Protein AF-A0A8C1PXX7-F1 (afdb_monomer_lite)

Radius of gyration: 45.29 Å; chains: 1; bounding box: 70×62×146 Å

InterPro domains:
  IPR008012 Proteasome maturation factor Ump1 [PTHR12828] (84-217)

Secondary structure (DSSP, 8-state):
--SSHHHHHHHHHHHHHHHHHHHHHHHHHHHHHHHHHHHHHHHHHHHHHHHHHHHHHHHHHHHHHHHHHHHHHHHHHHHHHGGGGS-------S-----TTSS--HHHH-S--HHHHHS-SSTTHHHHHTHHHHHHHHHHHHHHHHH-THHHHHHHHHHHHHHH----TTSPPP-HHHHHHHT-TTS--HHHHH--TTS-TT---HHHHHHHHHT--

Organism: Cyprinus carpio (NCBI:txid7962)

Sequence (217 aa):
MGHENDQKSNRGAEKQRKWSKIILLARTVRKTLKRHREQTLWVRIAACLDYAAVDYFFIYFSVFITSQAFCLNILWNTRGLRSQLKDSVPVTGLCPQAGPYGVQDSLRRGFSSVKNELLPSHPLELSEKNFQLNQDKMNFNTLRNIQGLHAPLKLQMEYRAARQIQRLPFLPSSNLALDTLRGTDDTIGFEDILNDPVLSEVMGDPHIMTEYKLGVL

Structure (mmCIF, N/CA/C/O backbone):
data_AF-A0A8C1PXX7-F1
#
_entry.id   AF-A0A8C1PXX7-F1
#
loop_
_atom_site.group_PDB
_atom_site.id
_atom_site.type_symbol
_atom_site.label_atom_id
_atom_site.label_alt_id
_atom_site.label_comp_id
_atom_site.label_asym_id
_atom_site.label_entity_id
_atom_site.label_seq_id
_atom_site.pdbx_PDB_ins_code
_atom_site.Cartn_x
_atom_site.Cartn_y
_atom_site.Cartn_z
_atom_site.occupancy
_atom_site.B_iso_or_equiv
_atom_site.auth_seq_id
_atom_site.auth_comp_id
_atom_site.auth_asym_id
_atom_site.auth_atom_id
_atom_site.pdbx_PDB_model_num
ATOM 1 N N . MET A 1 1 ? -43.171 40.211 112.518 1.00 52.38 1 MET A N 1
ATOM 2 C CA . MET A 1 1 ? -41.969 39.547 111.953 1.00 52.38 1 MET A CA 1
ATOM 3 C C . MET A 1 1 ? -42.316 38.592 110.791 1.00 52.38 1 MET A C 1
ATOM 5 O O . MET A 1 1 ? -41.714 37.536 110.681 1.00 52.38 1 MET A O 1
ATOM 9 N N . GLY A 1 2 ? -43.261 38.940 109.899 1.00 55.41 2 GLY A N 1
ATOM 10 C CA . GLY A 1 2 ? -43.763 38.017 108.857 1.00 55.41 2 GLY A CA 1
ATOM 11 C C . GLY A 1 2 ? -43.531 38.428 107.396 1.00 55.41 2 GLY A C 1
ATOM 12 O O . GLY A 1 2 ? -43.842 37.649 106.510 1.00 55.41 2 GLY A O 1
ATOM 13 N N . HIS A 1 3 ? -42.983 39.614 107.111 1.00 52.94 3 HIS A N 1
ATOM 14 C CA . HIS A 1 3 ? -42.960 40.164 105.743 1.00 52.94 3 HIS A CA 1
ATOM 15 C C . HIS A 1 3 ? -41.727 39.797 104.886 1.00 52.94 3 HIS A C 1
ATOM 17 O O . HIS A 1 3 ? -41.686 40.145 103.708 1.00 52.94 3 HIS A O 1
ATOM 23 N N . GLU A 1 4 ? -40.728 39.093 105.429 1.00 55.69 4 GLU A N 1
ATOM 24 C CA . GLU A 1 4 ? -39.447 38.866 104.728 1.00 55.69 4 GLU A CA 1
ATOM 25 C C . GLU A 1 4 ? -39.349 37.504 104.008 1.00 55.69 4 GLU A C 1
ATOM 27 O O . GLU A 1 4 ? -38.598 37.352 103.039 1.00 55.69 4 GLU A O 1
ATOM 32 N N . ASN A 1 5 ? -40.163 36.519 104.401 1.00 54.16 5 ASN A N 1
ATOM 33 C CA . ASN A 1 5 ? -40.110 35.169 103.825 1.00 54.16 5 ASN A CA 1
ATOM 34 C C . ASN A 1 5 ? -40.786 35.069 102.442 1.00 54.16 5 ASN A C 1
ATOM 36 O O . ASN A 1 5 ? -40.320 34.319 101.579 1.00 54.16 5 ASN A O 1
ATOM 40 N N . ASP A 1 6 ? -41.791 35.902 102.163 1.00 55.47 6 ASP A N 1
ATOM 41 C CA . ASP A 1 6 ? -42.511 35.880 100.881 1.00 55.47 6 ASP A CA 1
ATOM 42 C C . ASP A 1 6 ? -41.702 36.499 99.725 1.00 55.47 6 ASP A C 1
ATOM 44 O O . ASP A 1 6 ? -41.768 36.039 98.580 1.00 55.47 6 ASP A O 1
ATOM 48 N N . GLN A 1 7 ? -40.836 37.481 100.009 1.00 56.97 7 GLN A N 1
ATOM 49 C CA . GLN A 1 7 ? -39.969 38.099 98.993 1.00 56.97 7 GLN A CA 1
ATOM 50 C C . GLN A 1 7 ? -38.849 37.169 98.493 1.00 56.97 7 GLN A C 1
ATOM 52 O O . GLN A 1 7 ? -38.317 37.365 97.393 1.00 56.97 7 GLN A O 1
ATOM 57 N N . LYS A 1 8 ? -38.444 36.162 99.278 1.00 57.94 8 LYS A N 1
ATOM 58 C CA . LYS A 1 8 ? -37.439 35.167 98.859 1.00 57.94 8 LYS A CA 1
ATOM 59 C C . LYS A 1 8 ? -38.057 34.084 97.966 1.00 57.94 8 LYS A C 1
ATOM 61 O O . LYS A 1 8 ? -37.447 33.726 96.957 1.00 57.94 8 LYS A O 1
ATOM 66 N N . SER A 1 9 ? -39.282 33.648 98.270 1.00 58.50 9 SER A N 1
ATOM 67 C CA . SER A 1 9 ? -40.037 32.673 97.466 1.00 58.50 9 SER A CA 1
ATOM 68 C C . SER A 1 9 ? -40.361 33.208 96.062 1.00 58.50 9 SER A C 1
ATOM 70 O O . SER A 1 9 ? -40.073 32.562 95.048 1.00 58.50 9 SER A O 1
ATOM 72 N N . ASN A 1 10 ? -40.833 34.458 95.970 1.00 59.25 10 ASN A N 1
ATOM 73 C CA . ASN A 1 10 ? -41.233 35.050 94.689 1.00 59.25 10 ASN A CA 1
ATOM 74 C C . ASN A 1 10 ? -40.034 35.313 93.745 1.00 59.25 10 ASN A C 1
ATOM 76 O O . ASN A 1 10 ? -40.126 35.096 92.535 1.00 59.25 10 ASN A O 1
ATOM 80 N N . ARG A 1 11 ? -38.856 35.666 94.294 1.00 60.06 11 ARG A N 1
ATOM 81 C CA . ARG A 1 11 ? -37.600 35.801 93.523 1.00 60.06 11 ARG A CA 1
ATOM 82 C C . ARG A 1 11 ? -37.096 34.467 92.960 1.00 60.06 11 ARG A C 1
ATOM 84 O O . ARG A 1 11 ? -36.524 34.445 91.869 1.00 60.06 11 ARG A O 1
ATOM 91 N N . GLY A 1 12 ? -37.313 33.358 93.669 1.00 65.00 12 GLY A N 1
ATOM 92 C CA . GLY A 1 12 ? -37.010 32.008 93.180 1.00 65.00 12 GLY A CA 1
ATOM 93 C C . GLY A 1 12 ? -37.902 31.604 92.003 1.00 65.00 12 GLY A C 1
ATOM 94 O O . GLY A 1 12 ? -37.402 31.148 90.972 1.00 65.00 12 GLY A O 1
ATOM 95 N N . ALA A 1 13 ? -39.208 31.864 92.110 1.00 66.44 13 ALA A N 1
ATOM 96 C CA . ALA A 1 13 ? -40.180 31.598 91.049 1.00 66.44 13 ALA A CA 1
ATOM 97 C C . ALA A 1 13 ? -39.960 32.475 89.799 1.00 66.44 13 ALA A C 1
ATOM 99 O O . ALA A 1 13 ? -40.153 32.026 88.667 1.00 66.44 13 ALA A O 1
ATOM 100 N N . GLU A 1 14 ? -39.527 33.727 89.965 1.00 71.31 14 GLU A N 1
ATOM 101 C CA . GLU A 1 14 ? -39.197 34.608 88.840 1.00 71.31 14 GLU A CA 1
ATOM 102 C C . GLU A 1 14 ? -37.901 34.184 88.128 1.00 71.31 14 GLU A C 1
ATOM 104 O O . GLU A 1 14 ? -37.852 34.163 86.894 1.00 71.31 14 GLU A O 1
ATOM 109 N N . LYS A 1 15 ? -36.876 33.754 88.881 1.00 71.06 15 LYS A N 1
ATOM 110 C CA . LYS A 1 15 ? -35.663 33.148 88.309 1.00 71.06 15 LYS A CA 1
ATOM 111 C C . LYS A 1 15 ? -36.004 31.882 87.520 1.00 71.06 15 LYS A C 1
ATOM 113 O O . LYS A 1 15 ? -35.586 31.775 86.371 1.00 71.06 15 LYS A O 1
ATOM 118 N N . GLN A 1 16 ? -36.819 30.978 88.068 1.00 71.69 16 GLN A N 1
ATOM 119 C CA . GLN A 1 16 ? -37.277 29.766 87.368 1.00 71.69 16 GLN A CA 1
ATOM 120 C C . GLN A 1 16 ? -38.029 30.083 86.062 1.00 71.69 16 GLN A C 1
ATOM 122 O O . GLN A 1 16 ? -37.793 29.449 85.029 1.00 71.69 16 GLN A O 1
ATOM 127 N N . ARG A 1 17 ? -38.872 31.126 86.055 1.00 73.62 17 ARG A N 1
ATOM 128 C CA . ARG A 1 17 ? -39.563 31.596 84.841 1.00 73.62 17 ARG A CA 1
ATOM 129 C C . ARG A 1 17 ? -38.602 32.193 83.807 1.00 73.62 17 ARG A C 1
ATOM 131 O O . ARG A 1 17 ? -38.754 31.915 82.618 1.00 73.62 17 ARG A O 1
ATOM 138 N N . LYS A 1 18 ? -37.594 32.965 84.233 1.00 77.19 18 LYS A N 1
ATOM 139 C CA . LYS A 1 18 ? -36.544 33.502 83.345 1.00 77.19 18 LYS A CA 1
ATOM 140 C C . LYS A 1 18 ? -35.697 32.379 82.731 1.00 77.19 18 LYS A C 1
ATOM 142 O O . LYS A 1 18 ? -35.528 32.357 81.514 1.00 77.19 18 LYS A O 1
ATOM 147 N N . TRP A 1 19 ? -35.270 31.397 83.526 1.00 75.75 19 TRP A N 1
ATOM 148 C CA . TRP A 1 19 ? -34.531 30.224 83.040 1.00 75.75 19 TRP A CA 1
ATOM 149 C C . TRP A 1 19 ? -35.350 29.369 82.066 1.00 75.75 19 TRP A C 1
ATOM 151 O O . TRP A 1 19 ? -34.844 28.979 81.014 1.00 75.75 19 TRP A O 1
ATOM 161 N N . SER A 1 20 ? -36.641 29.162 82.340 1.00 74.12 20 SER A N 1
ATOM 162 C CA . SER A 1 20 ? -37.538 28.429 81.435 1.00 74.12 20 SER A CA 1
ATOM 163 C C . SER A 1 20 ? -37.697 29.126 80.077 1.00 74.12 20 SER A C 1
ATOM 165 O O . SER A 1 20 ? -37.655 28.466 79.038 1.00 74.12 20 SER A O 1
ATOM 167 N N . LYS A 1 21 ? -37.804 30.465 80.059 1.00 83.12 21 LYS A N 1
ATOM 168 C CA . LYS A 1 21 ? -37.854 31.254 78.814 1.00 83.12 21 LYS A CA 1
ATOM 169 C C . LYS A 1 21 ? -36.548 31.164 78.017 1.00 83.12 21 LYS A C 1
ATOM 171 O O . LYS A 1 21 ? -36.604 31.010 76.800 1.00 83.12 21 LYS A O 1
ATOM 176 N N . ILE A 1 22 ? -35.392 31.192 78.684 1.00 78.06 22 ILE A N 1
ATOM 177 C CA . ILE A 1 22 ? -34.075 31.049 78.037 1.00 78.06 22 ILE A CA 1
ATOM 178 C C . ILE A 1 22 ? -33.929 29.665 77.390 1.00 78.06 22 ILE A C 1
ATOM 180 O O . ILE A 1 22 ? -33.491 29.563 76.246 1.00 78.06 22 ILE A O 1
ATOM 184 N N . ILE A 1 23 ? -34.354 28.599 78.075 1.00 77.56 23 ILE A N 1
ATOM 185 C CA . ILE A 1 23 ? -34.313 27.232 77.532 1.00 77.56 23 ILE A CA 1
ATOM 186 C C . ILE A 1 23 ? -35.233 27.099 76.314 1.00 77.56 23 ILE A C 1
ATOM 188 O O . ILE A 1 23 ? -34.853 26.477 75.317 1.00 77.56 23 ILE A O 1
ATOM 192 N N . LEU A 1 24 ? -36.432 27.690 76.366 1.00 81.38 24 LEU A N 1
ATOM 193 C CA . LEU A 1 24 ? -37.355 27.673 75.233 1.00 81.38 24 LEU A CA 1
ATOM 194 C C . LEU A 1 24 ? -36.772 28.431 74.033 1.00 81.38 24 LEU A C 1
ATOM 196 O O . LEU A 1 24 ? -36.793 27.911 72.920 1.00 81.38 24 LEU A O 1
ATOM 200 N N . LEU A 1 25 ? -36.183 29.609 74.267 1.00 80.19 25 LEU A N 1
ATOM 201 C CA . LEU A 1 25 ? -35.525 30.405 73.233 1.00 80.19 25 LEU A CA 1
ATOM 202 C C . LEU A 1 25 ? -34.348 29.640 72.612 1.00 80.19 25 LEU A C 1
ATOM 204 O O . LEU A 1 25 ? -34.265 29.543 71.394 1.00 80.19 25 LEU A O 1
ATOM 208 N N . ALA A 1 26 ? -33.497 29.007 73.424 1.00 71.19 26 ALA A N 1
ATOM 209 C CA . ALA A 1 26 ? -32.376 28.201 72.944 1.00 71.19 26 ALA A CA 1
ATOM 210 C C . ALA A 1 26 ? -32.835 26.989 72.113 1.00 71.19 26 ALA A C 1
ATOM 212 O O . ALA A 1 26 ? -32.211 26.652 71.105 1.00 71.19 26 ALA A O 1
ATOM 213 N N . ARG A 1 27 ? -33.950 26.345 72.488 1.00 74.75 27 ARG A N 1
ATOM 214 C CA . ARG A 1 27 ? -34.560 25.261 71.696 1.00 74.75 27 ARG A CA 1
ATOM 215 C C . ARG A 1 27 ? -35.120 25.775 70.371 1.00 74.75 27 ARG A C 1
ATOM 217 O O . ARG A 1 27 ? -34.934 25.114 69.350 1.00 74.75 27 ARG A O 1
ATOM 224 N N . THR A 1 28 ? -35.765 26.938 70.369 1.00 73.12 28 THR A N 1
ATOM 225 C CA . THR A 1 28 ? -36.302 27.561 69.152 1.00 73.12 28 THR A CA 1
ATOM 226 C C . THR A 1 28 ? -35.180 28.000 68.216 1.00 73.12 28 THR A C 1
ATOM 228 O O . THR A 1 28 ? -35.215 27.630 67.047 1.00 73.12 28 THR A O 1
ATOM 231 N N . VAL A 1 29 ? -34.140 28.663 68.735 1.00 70.62 29 VAL A N 1
ATOM 232 C CA . VAL A 1 29 ? -32.943 29.067 67.978 1.00 70.62 29 VAL A CA 1
ATOM 233 C C . VAL A 1 29 ? -32.217 27.850 67.407 1.00 70.62 29 VAL A C 1
ATOM 235 O O . VAL A 1 29 ? -31.840 27.849 66.243 1.00 70.62 29 VAL A O 1
ATOM 238 N N . ARG A 1 30 ? -32.081 26.755 68.167 1.00 62.94 30 ARG A N 1
ATOM 239 C CA . ARG A 1 30 ? -31.477 25.513 67.654 1.00 62.94 30 ARG A CA 1
ATOM 240 C C . ARG A 1 30 ? -32.315 24.881 66.537 1.00 62.94 30 ARG A C 1
ATOM 242 O O . ARG A 1 30 ? -31.757 24.386 65.560 1.00 62.94 30 ARG A O 1
ATOM 249 N N . LYS A 1 31 ? -33.649 24.914 66.650 1.00 65.88 31 LYS A N 1
ATOM 250 C CA . LYS A 1 31 ? -34.570 24.429 65.605 1.00 65.88 31 LYS A CA 1
ATOM 251 C C . LYS A 1 31 ? -34.560 25.313 64.355 1.00 65.88 31 LYS A C 1
ATOM 253 O O . LYS A 1 31 ? -34.713 24.782 63.257 1.00 65.88 31 LYS A O 1
ATOM 258 N N . THR A 1 32 ? -34.411 26.631 64.488 1.00 59.22 32 THR A N 1
ATOM 259 C CA . THR A 1 32 ? -34.297 27.536 63.334 1.00 59.22 32 THR A CA 1
ATOM 260 C C . THR A 1 32 ? -32.922 27.431 62.678 1.00 59.22 32 THR A C 1
ATOM 262 O O . THR A 1 32 ? -32.869 27.333 61.458 1.00 59.22 32 THR A O 1
ATOM 265 N N . LEU A 1 33 ? -31.832 27.306 63.449 1.00 59.16 33 LEU A N 1
ATOM 266 C CA . LEU A 1 33 ? -30.491 27.055 62.900 1.00 59.16 33 LEU A CA 1
ATOM 267 C C . LEU A 1 33 ? -30.419 25.724 62.141 1.00 59.16 33 LEU A C 1
ATOM 269 O O . LEU A 1 33 ? -29.815 25.667 61.074 1.00 59.16 33 LEU A O 1
ATOM 273 N N . LYS A 1 34 ? -31.050 24.659 62.663 1.00 61.12 34 LYS A N 1
ATOM 274 C CA . LYS A 1 34 ? -31.112 23.356 61.980 1.00 61.12 34 LYS A CA 1
ATOM 275 C C . LYS A 1 34 ? -31.897 23.447 60.666 1.00 61.12 34 LYS A C 1
ATOM 277 O O . LYS A 1 34 ? -31.394 22.981 59.651 1.00 61.12 34 LYS A O 1
ATOM 282 N N . ARG A 1 35 ? -33.048 24.138 60.656 1.00 57.53 35 ARG A N 1
ATOM 283 C CA . ARG A 1 35 ? -33.816 24.417 59.424 1.00 57.53 35 ARG A CA 1
ATOM 284 C C . ARG A 1 35 ? -33.030 25.249 58.405 1.00 57.53 35 ARG A C 1
ATOM 286 O O . ARG A 1 35 ? -33.087 24.951 57.220 1.00 57.53 35 ARG A O 1
ATOM 293 N N . HIS A 1 36 ? -32.253 26.234 58.855 1.00 57.47 36 HIS A N 1
ATOM 294 C CA . HIS A 1 36 ? -31.422 27.064 57.977 1.00 57.47 36 HIS A CA 1
ATOM 295 C C . HIS A 1 36 ? -30.208 26.297 57.410 1.00 57.47 36 HIS A C 1
ATOM 297 O O . HIS A 1 36 ? -29.815 26.508 56.261 1.00 57.47 36 HIS A O 1
ATOM 303 N N . ARG A 1 37 ? -29.625 25.367 58.187 1.00 55.75 37 ARG A N 1
ATOM 304 C CA . ARG A 1 37 ? -28.571 24.444 57.718 1.00 55.75 37 ARG A CA 1
ATOM 305 C C . ARG A 1 37 ? -29.102 23.431 56.707 1.00 55.75 37 ARG A C 1
ATOM 307 O O . ARG A 1 37 ? -28.424 23.146 55.729 1.00 55.75 37 ARG A O 1
ATOM 314 N N . GLU A 1 38 ? -30.302 22.902 56.932 1.00 60.62 38 GLU A N 1
ATOM 315 C CA . GLU A 1 38 ? -30.954 21.984 55.997 1.00 60.62 38 GLU A CA 1
ATOM 316 C C . GLU A 1 38 ? -31.291 22.706 54.685 1.00 60.62 38 GLU A C 1
ATOM 318 O O . GLU A 1 38 ? -30.893 22.228 53.631 1.00 60.62 38 GLU A O 1
ATOM 323 N N . GLN A 1 39 ? -31.892 23.902 54.717 1.00 57.56 39 GLN A N 1
ATOM 324 C CA . GLN A 1 39 ? -32.184 24.674 53.496 1.00 57.56 39 GLN A CA 1
ATOM 325 C C . GLN A 1 39 ? -30.929 25.010 52.671 1.00 57.56 39 GLN A C 1
ATOM 327 O O . GLN A 1 39 ? -30.946 24.877 51.451 1.00 57.56 39 GLN A O 1
ATOM 332 N N . THR A 1 40 ? -29.814 25.377 53.310 1.00 58.16 40 THR A N 1
ATOM 333 C CA . THR A 1 40 ? -28.548 25.645 52.598 1.00 58.16 40 THR A CA 1
ATOM 334 C C . THR A 1 40 ? -27.877 24.380 52.055 1.00 58.16 40 THR A C 1
ATOM 336 O O . THR A 1 40 ? -27.254 24.435 50.997 1.00 58.16 40 THR A O 1
ATOM 339 N N . LEU A 1 41 ? -28.021 23.231 52.724 1.00 58.47 41 LEU A N 1
ATOM 340 C CA . LEU A 1 41 ? -27.567 21.936 52.204 1.00 58.47 41 LEU A CA 1
ATOM 341 C C . LEU A 1 41 ? -28.399 21.483 51.000 1.00 58.47 41 LEU A C 1
ATOM 343 O O . LEU A 1 41 ? -27.816 21.073 50.003 1.00 58.47 41 LEU A O 1
ATOM 347 N N . TRP A 1 42 ? -29.727 21.616 51.047 1.00 56.44 42 TRP A N 1
ATOM 348 C CA . TRP A 1 42 ? -30.608 21.256 49.930 1.00 56.44 42 TRP A CA 1
ATOM 349 C C . TRP A 1 42 ? -30.354 22.111 48.684 1.00 56.44 42 TRP A C 1
ATOM 351 O O . TRP A 1 42 ? -30.297 21.562 47.590 1.00 56.44 42 TRP A O 1
ATOM 361 N N . VAL A 1 43 ? -30.104 23.418 48.834 1.00 57.59 43 VAL A N 1
ATOM 362 C CA . VAL A 1 43 ? -29.724 24.293 47.705 1.00 57.59 43 VAL A CA 1
ATOM 363 C C . VAL A 1 43 ? -28.370 23.887 47.108 1.00 57.59 43 VAL A C 1
ATOM 365 O O . VAL A 1 43 ? -28.217 23.866 45.890 1.00 57.59 43 VAL A O 1
ATOM 368 N N . ARG A 1 44 ? -27.393 23.502 47.942 1.00 57.88 44 ARG A N 1
ATOM 369 C CA . ARG A 1 44 ? -26.082 23.024 47.466 1.00 57.88 44 ARG A CA 1
ATOM 370 C C . ARG A 1 44 ? -26.153 21.648 46.802 1.00 57.88 44 ARG A C 1
ATOM 372 O O . ARG A 1 44 ? -25.425 21.420 45.847 1.00 57.88 44 ARG A O 1
ATOM 379 N N . ILE A 1 45 ? -27.012 20.751 47.286 1.00 59.53 45 ILE A N 1
ATOM 380 C CA . ILE A 1 45 ? -27.235 19.427 46.687 1.00 59.53 45 ILE A CA 1
ATOM 381 C C . ILE A 1 45 ? -27.997 19.560 45.362 1.00 59.53 45 ILE A C 1
ATOM 383 O O . ILE A 1 45 ? -27.590 18.945 44.383 1.00 59.53 45 ILE A O 1
ATOM 387 N N . ALA A 1 46 ? -29.029 20.407 45.293 1.00 56.69 46 ALA A N 1
ATOM 388 C CA . ALA A 1 46 ? -29.762 20.677 44.054 1.00 56.69 46 ALA A CA 1
ATOM 389 C C . ALA A 1 46 ? -28.850 21.275 42.966 1.00 56.69 46 ALA A C 1
ATOM 391 O O . ALA A 1 46 ? -28.812 20.760 41.855 1.00 56.69 46 ALA A O 1
ATOM 392 N N . ALA A 1 47 ? -28.013 22.262 43.314 1.00 52.53 47 ALA A N 1
ATOM 393 C CA . ALA A 1 47 ? -27.028 22.829 42.386 1.00 52.53 47 ALA A CA 1
ATOM 394 C C . ALA A 1 47 ? -25.958 21.813 41.928 1.00 52.53 47 ALA A C 1
ATOM 396 O O . ALA A 1 47 ? -25.387 21.957 40.851 1.00 52.53 47 ALA A O 1
ATOM 397 N N . CYS A 1 48 ? -25.678 20.785 42.737 1.00 50.84 48 CYS A N 1
ATOM 398 C CA . CYS A 1 48 ? -24.732 19.722 42.400 1.00 50.84 48 CYS A CA 1
ATOM 399 C C . CYS A 1 48 ? -25.366 18.651 41.490 1.00 50.84 48 CYS A C 1
ATOM 401 O O . CYS A 1 48 ? -24.679 18.110 40.625 1.00 50.84 48 CYS A O 1
ATOM 403 N N . LEU A 1 49 ? -26.674 18.387 41.634 1.00 50.34 49 LEU A N 1
ATOM 404 C CA . LEU A 1 49 ? -27.417 17.498 40.734 1.00 50.34 49 LEU A CA 1
ATOM 405 C C . LEU A 1 49 ? -27.582 18.091 39.327 1.00 50.34 49 LEU A C 1
ATOM 407 O O . LEU A 1 49 ? -27.447 17.349 38.355 1.00 50.34 49 LEU A O 1
ATOM 411 N N . ASP A 1 50 ? -27.814 19.401 39.208 1.00 53.19 50 ASP A N 1
ATOM 412 C CA . ASP A 1 50 ? -27.935 20.049 37.895 1.00 53.19 50 ASP A CA 1
ATOM 413 C C . ASP A 1 50 ? -26.601 20.045 37.126 1.00 53.19 50 ASP A C 1
ATOM 415 O O . ASP A 1 50 ? -26.595 19.806 35.922 1.00 53.19 50 ASP A O 1
ATOM 419 N N . TYR A 1 51 ? -25.455 20.210 37.799 1.00 53.34 51 TYR A N 1
ATOM 420 C CA . TYR A 1 51 ? -24.140 20.159 37.135 1.00 53.34 51 TYR A CA 1
ATOM 421 C C . TYR A 1 51 ? -23.813 18.760 36.585 1.00 53.34 51 TYR A C 1
ATOM 423 O O . TYR A 1 51 ? -23.408 18.616 35.433 1.00 53.34 51 TYR A O 1
ATOM 431 N N . ALA A 1 52 ? -24.070 17.710 37.373 1.00 52.03 52 ALA A N 1
ATOM 432 C CA . ALA A 1 52 ? -23.758 16.337 36.976 1.00 52.03 52 ALA A CA 1
ATOM 433 C C . ALA A 1 52 ? -24.598 15.839 35.782 1.00 52.03 52 ALA A C 1
ATOM 435 O O . ALA A 1 52 ? -24.124 15.021 34.990 1.00 52.03 52 ALA A O 1
ATOM 436 N N . ALA A 1 53 ? -25.835 16.326 35.630 1.00 54.62 53 ALA A N 1
ATOM 437 C CA . ALA A 1 53 ? -26.712 15.945 34.523 1.00 54.62 53 ALA A CA 1
ATOM 438 C C . ALA A 1 53 ? -26.300 16.592 33.188 1.00 54.62 53 ALA A C 1
ATOM 440 O O . ALA A 1 53 ? -26.376 15.946 32.139 1.00 54.62 53 ALA A O 1
ATOM 441 N N . VAL A 1 54 ? -25.832 17.844 33.222 1.00 55.12 54 VAL A N 1
ATOM 442 C CA . VAL A 1 54 ? -25.403 18.580 32.021 1.00 55.12 54 VAL A CA 1
ATOM 443 C C . VAL A 1 54 ? -24.087 18.0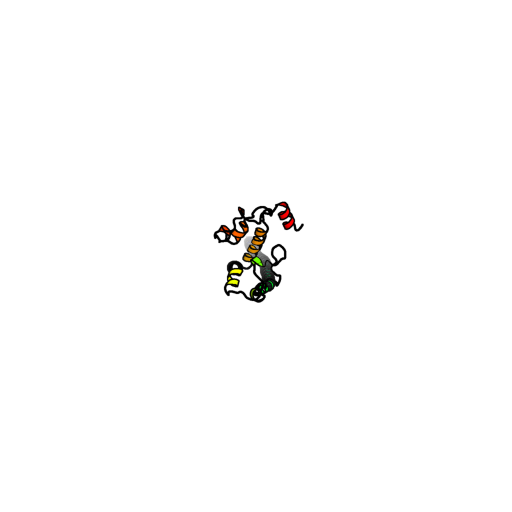13 31.481 1.00 55.12 54 VAL A C 1
ATOM 445 O O . VAL A 1 54 ? -23.960 17.832 30.269 1.00 55.12 54 VAL A O 1
ATOM 448 N N . ASP A 1 55 ? -23.162 17.623 32.362 1.00 58.81 55 ASP A N 1
ATOM 449 C CA . ASP A 1 55 ? -21.907 16.971 31.970 1.00 58.81 55 ASP A CA 1
ATOM 450 C C . ASP A 1 55 ? -22.150 15.600 31.319 1.00 58.81 55 ASP A C 1
ATOM 452 O O . ASP A 1 55 ? -21.578 15.296 30.269 1.00 58.81 55 ASP A O 1
ATOM 456 N N . TYR A 1 56 ? -23.058 14.786 31.875 1.00 59.56 56 TYR A N 1
ATOM 457 C CA . TYR A 1 56 ? -23.419 13.498 31.273 1.00 59.56 56 TYR A CA 1
ATOM 458 C C . TYR A 1 56 ? -24.043 13.681 29.885 1.00 59.56 56 TYR A C 1
ATOM 460 O O . TYR A 1 56 ? -23.658 12.995 28.940 1.00 59.56 56 TYR A O 1
ATOM 468 N N . PHE A 1 57 ? -24.959 14.636 29.719 1.00 61.75 57 PHE A N 1
ATOM 469 C CA . PHE A 1 57 ? -25.576 14.899 28.418 1.00 61.75 57 PHE A CA 1
ATOM 470 C C . PHE A 1 57 ? -24.555 15.387 27.376 1.00 61.75 57 PHE A C 1
ATOM 472 O O . PHE A 1 57 ? -24.574 14.927 26.235 1.00 61.75 57 PHE A O 1
ATOM 479 N N . PHE A 1 58 ? -23.619 16.258 27.765 1.00 60.50 58 PHE A N 1
ATOM 480 C CA . PHE A 1 58 ? -22.586 16.782 26.867 1.00 60.50 58 PHE A CA 1
ATOM 481 C C . PHE A 1 58 ? -21.567 15.707 26.449 1.00 60.50 58 PHE A C 1
ATOM 483 O O . PHE A 1 58 ? -21.149 15.647 25.287 1.00 60.50 58 PHE A O 1
ATOM 490 N N . ILE A 1 59 ? -21.215 14.796 27.362 1.00 63.41 59 ILE A N 1
ATOM 491 C CA . ILE A 1 59 ? -20.354 13.642 27.064 1.00 63.41 59 ILE A CA 1
ATOM 492 C C . ILE A 1 59 ? -21.068 12.665 26.121 1.00 63.41 59 ILE A C 1
ATOM 494 O O . ILE A 1 59 ? -20.504 12.282 25.098 1.00 63.41 59 ILE A O 1
ATOM 498 N N . TYR A 1 60 ? -22.328 12.307 26.387 1.00 63.22 60 TYR A N 1
ATOM 499 C CA . TYR A 1 60 ? -23.079 11.416 25.495 1.00 63.22 60 TYR A CA 1
ATOM 500 C C . TYR A 1 60 ? -23.308 12.033 24.109 1.00 63.22 60 TYR A C 1
ATOM 502 O O . TYR A 1 60 ? -23.169 11.340 23.101 1.00 63.22 60 TYR A O 1
ATOM 510 N N . PHE A 1 61 ? -23.594 13.334 24.029 1.00 66.00 61 PHE A N 1
ATOM 511 C CA . PHE A 1 61 ? -23.801 14.024 22.756 1.00 66.00 61 PHE A CA 1
ATOM 512 C C . PHE A 1 61 ? -22.503 14.154 21.939 1.00 66.00 61 PHE A C 1
ATOM 514 O O . PHE A 1 61 ? -22.513 13.933 20.729 1.00 66.00 61 PHE A O 1
ATOM 521 N N . SER A 1 62 ? -21.361 14.432 22.579 1.00 62.38 62 SER A N 1
ATOM 522 C CA . SER A 1 62 ? -20.057 14.495 21.894 1.00 62.38 62 SER A CA 1
ATOM 523 C C . SER A 1 62 ? -19.565 13.122 21.413 1.00 62.38 62 SER A C 1
ATOM 525 O O . SER A 1 62 ? -19.067 13.007 20.288 1.00 62.38 62 SER A O 1
ATOM 527 N N . VAL A 1 63 ? -19.773 12.056 22.195 1.00 61.41 63 VAL A N 1
ATOM 528 C CA . VAL A 1 63 ? -19.497 10.671 21.768 1.00 61.41 63 VAL A CA 1
ATOM 529 C C . VAL A 1 63 ? -20.432 10.246 20.626 1.00 61.41 63 VAL A C 1
ATOM 531 O O . VAL A 1 63 ? -19.992 9.588 19.685 1.00 61.41 63 VAL A O 1
ATOM 534 N N . PHE A 1 64 ? -21.699 10.671 20.635 1.00 68.19 64 PHE A N 1
ATOM 535 C CA . PHE A 1 64 ? -22.649 10.377 19.557 1.00 68.19 64 PHE A CA 1
ATOM 536 C C . PHE A 1 64 ? -22.297 11.103 18.248 1.00 68.19 64 PHE A C 1
ATOM 538 O O . PHE A 1 64 ? -22.262 10.475 17.191 1.00 68.19 64 PHE A O 1
ATOM 545 N N . ILE A 1 65 ? -21.953 12.396 18.3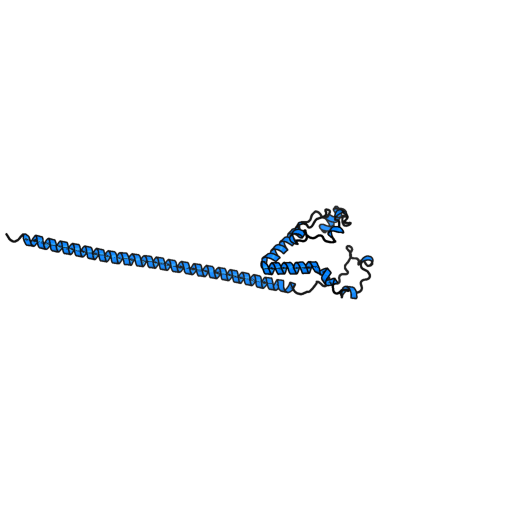06 1.00 65.62 65 ILE A N 1
ATOM 546 C CA . ILE A 1 65 ? -21.525 13.177 17.132 1.00 65.62 65 ILE A CA 1
ATOM 547 C C . ILE A 1 65 ? -20.226 12.615 16.537 1.00 65.62 65 ILE A C 1
ATOM 549 O O . ILE A 1 65 ? -20.126 12.464 15.320 1.00 65.62 65 ILE A O 1
ATOM 553 N N . THR A 1 66 ? -19.241 12.261 17.368 1.00 63.38 66 THR A N 1
ATOM 554 C CA . THR A 1 66 ? -17.983 11.667 16.881 1.00 63.38 66 THR A CA 1
ATOM 555 C C . THR A 1 66 ? -18.189 10.261 16.323 1.00 63.38 66 THR A C 1
ATOM 557 O O . THR A 1 66 ? -17.638 9.952 15.270 1.00 63.38 66 THR A O 1
ATOM 560 N N . SER A 1 67 ? -19.044 9.438 16.939 1.00 66.56 67 SER A N 1
ATOM 561 C CA . SER A 1 67 ? -19.422 8.122 16.412 1.00 66.56 67 SER A CA 1
ATOM 562 C C . SER A 1 67 ? -20.156 8.232 15.071 1.00 66.56 67 SER A C 1
ATOM 564 O O . SER A 1 67 ? -19.822 7.522 14.124 1.00 66.56 67 SER A O 1
ATOM 566 N N . GLN A 1 68 ? -21.093 9.174 14.931 1.00 58.38 68 GLN A N 1
ATOM 567 C CA . GLN A 1 68 ? -21.869 9.332 13.704 1.00 58.38 68 GLN A CA 1
ATOM 568 C C . GLN A 1 68 ? -21.056 9.977 12.573 1.00 58.38 68 GLN A C 1
ATOM 570 O O . GLN A 1 68 ? -21.172 9.538 11.431 1.00 58.38 68 GLN A O 1
ATOM 575 N N . ALA A 1 69 ? -20.175 10.938 12.871 1.00 59.25 69 ALA A N 1
ATOM 576 C CA . ALA A 1 69 ? -19.231 11.499 11.901 1.00 59.25 69 ALA A CA 1
ATOM 577 C C . ALA A 1 69 ? -18.179 10.467 11.457 1.00 59.25 69 ALA A C 1
ATOM 579 O O . ALA A 1 69 ? -17.846 10.398 10.273 1.00 59.25 69 ALA A O 1
ATOM 580 N N . PHE A 1 70 ? -17.707 9.614 12.373 1.00 55.62 70 PHE A N 1
ATOM 581 C CA . PHE A 1 70 ? -16.814 8.497 12.060 1.00 55.62 70 PHE A CA 1
ATOM 582 C C . PHE A 1 70 ? -17.519 7.437 11.202 1.00 55.62 70 PHE A C 1
ATOM 584 O O . PHE A 1 70 ? -16.971 7.006 10.189 1.00 55.62 70 PHE A O 1
ATOM 591 N N . CYS A 1 71 ? -18.771 7.088 11.515 1.00 52.72 71 CYS A N 1
ATOM 592 C CA . CYS A 1 71 ? -19.591 6.202 10.688 1.00 52.72 71 CYS A CA 1
ATOM 593 C C . CYS A 1 71 ? -19.898 6.797 9.307 1.00 52.72 71 CYS A C 1
ATOM 595 O O . CYS A 1 71 ? -19.854 6.062 8.323 1.00 52.72 71 CYS A O 1
ATOM 597 N N . LEU A 1 72 ? -20.164 8.106 9.194 1.00 57.56 72 LEU A N 1
ATOM 598 C CA . LEU A 1 72 ? -20.384 8.756 7.898 1.00 57.56 72 LEU A CA 1
ATOM 599 C C . LEU A 1 72 ? -19.096 8.797 7.065 1.00 57.56 72 LEU A C 1
ATOM 601 O O . LEU A 1 72 ? -19.149 8.547 5.863 1.00 57.56 72 LEU A O 1
ATOM 605 N N . ASN A 1 73 ? -17.943 9.052 7.692 1.00 55.69 73 ASN A N 1
ATOM 606 C CA . ASN A 1 73 ? -16.641 9.033 7.026 1.00 55.69 73 ASN A CA 1
ATOM 607 C C . ASN A 1 73 ? -16.269 7.612 6.568 1.00 55.69 73 ASN A C 1
ATOM 609 O O . ASN A 1 73 ? -15.883 7.425 5.418 1.00 55.69 73 ASN A O 1
ATOM 613 N N . ILE A 1 74 ? -16.497 6.591 7.402 1.00 55.34 74 ILE A N 1
ATOM 614 C CA . ILE A 1 74 ? -16.332 5.182 7.019 1.00 55.34 74 ILE A CA 1
ATOM 615 C C . ILE A 1 74 ? -17.303 4.796 5.898 1.00 55.34 74 ILE A C 1
ATOM 617 O O . ILE A 1 74 ? -16.889 4.130 4.953 1.00 55.34 74 ILE A O 1
ATOM 621 N N . LEU A 1 75 ? -18.572 5.213 5.940 1.00 51.91 75 LEU A N 1
ATOM 622 C CA . LEU A 1 75 ? -19.556 4.884 4.901 1.00 51.91 75 LEU A CA 1
ATOM 623 C C . LEU A 1 75 ? -19.243 5.580 3.561 1.00 51.91 75 LEU A C 1
ATOM 625 O O . LEU A 1 75 ? -19.413 4.983 2.498 1.00 51.91 75 LEU A O 1
ATOM 629 N N . TRP A 1 76 ? -18.738 6.816 3.589 1.00 45.41 76 TRP A N 1
ATOM 630 C CA . TRP A 1 76 ? -18.254 7.510 2.391 1.00 45.41 76 TRP A CA 1
ATOM 631 C C . TRP A 1 76 ? -16.949 6.903 1.854 1.00 45.41 76 TRP A C 1
ATOM 633 O O . TRP A 1 76 ? -16.818 6.712 0.646 1.00 45.41 76 TRP A O 1
ATOM 643 N N . ASN A 1 77 ? -16.021 6.507 2.728 1.00 51.88 77 ASN A N 1
ATOM 644 C CA . ASN A 1 77 ? -14.748 5.892 2.339 1.00 51.88 77 ASN A CA 1
ATOM 645 C C . ASN A 1 77 ? -14.925 4.436 1.842 1.00 51.88 77 ASN A C 1
ATOM 647 O O . ASN A 1 77 ? -14.264 3.992 0.906 1.00 51.88 77 ASN A O 1
ATOM 651 N N . THR A 1 78 ? -15.899 3.693 2.378 1.00 44.84 78 THR A N 1
ATOM 652 C CA . THR A 1 78 ? -16.240 2.331 1.915 1.00 44.84 78 THR A CA 1
ATOM 653 C C . THR A 1 78 ? -16.988 2.317 0.584 1.00 44.84 78 THR A C 1
ATOM 655 O O . THR A 1 78 ? -16.812 1.379 -0.195 1.00 44.84 78 THR A O 1
ATOM 658 N N . ARG A 1 79 ? -17.754 3.367 0.252 1.00 49.06 79 ARG A N 1
ATOM 659 C CA . ARG A 1 79 ? -18.319 3.541 -1.100 1.00 49.06 79 ARG A CA 1
ATOM 660 C C . ARG A 1 79 ? -17.233 3.759 -2.161 1.00 49.06 79 ARG A C 1
ATOM 662 O O . ARG A 1 79 ? -17.404 3.284 -3.280 1.00 49.06 79 ARG A O 1
ATOM 669 N N . GLY A 1 80 ? -16.113 4.387 -1.794 1.00 46.22 80 GLY A N 1
ATOM 670 C CA . GLY A 1 80 ? -14.920 4.513 -2.641 1.00 46.22 80 GLY A CA 1
ATOM 671 C C . GLY A 1 80 ? -14.062 3.242 -2.723 1.00 46.22 80 GLY A C 1
ATOM 672 O O . GLY A 1 80 ? -13.402 3.024 -3.733 1.00 46.22 80 GLY A O 1
ATOM 673 N N . LEU A 1 81 ? -14.093 2.370 -1.706 1.00 43.34 81 LEU A N 1
ATOM 674 C CA . LEU A 1 81 ? -13.355 1.096 -1.722 1.00 43.34 81 LEU A CA 1
ATOM 675 C C . LEU A 1 81 ? -14.115 -0.058 -2.396 1.00 43.34 81 LEU A C 1
ATOM 677 O O . LEU A 1 81 ? -13.487 -0.983 -2.906 1.00 43.34 81 LEU A O 1
ATOM 681 N N . ARG A 1 82 ? -15.455 -0.023 -2.436 1.00 42.34 82 ARG A N 1
ATOM 682 C CA . ARG A 1 82 ? -16.263 -1.071 -3.091 1.00 42.34 82 ARG A CA 1
ATOM 683 C C . ARG A 1 82 ? -16.127 -1.062 -4.618 1.00 42.34 82 ARG A C 1
ATOM 685 O O . ARG A 1 82 ? -16.400 -2.076 -5.252 1.00 42.34 82 ARG A O 1
ATOM 692 N N . SER A 1 83 ? -15.679 0.043 -5.214 1.00 44.38 83 SER A N 1
ATOM 693 C CA . SER A 1 83 ? -15.377 0.109 -6.650 1.00 44.38 83 SER A CA 1
ATOM 694 C C . SER A 1 83 ? -14.024 -0.511 -7.024 1.00 44.38 83 SER A C 1
ATOM 696 O O . SER A 1 83 ? -13.827 -0.811 -8.196 1.00 44.38 83 SER A O 1
ATOM 698 N N . GLN A 1 84 ? -13.132 -0.773 -6.058 1.00 46.78 84 GLN A N 1
ATOM 699 C CA . GLN A 1 84 ? -11.846 -1.462 -6.276 1.00 46.78 84 GLN A CA 1
ATOM 700 C C . GLN A 1 84 ? -11.944 -2.994 -6.172 1.00 46.78 84 GLN A C 1
ATOM 702 O O . GLN A 1 84 ? -10.954 -3.693 -6.362 1.00 46.78 84 GLN A O 1
ATOM 707 N N . LEU A 1 85 ? -13.136 -3.522 -5.874 1.00 46.00 85 LEU A N 1
ATOM 708 C CA . LEU A 1 85 ? -13.436 -4.957 -5.899 1.00 46.00 85 LEU A CA 1
ATOM 709 C C . LEU A 1 85 ? -14.369 -5.299 -7.068 1.00 46.00 85 LEU A C 1
ATOM 711 O O . LEU A 1 85 ? -15.288 -6.105 -6.952 1.00 46.00 85 LEU A O 1
ATOM 715 N N . LYS A 1 86 ? -14.178 -4.614 -8.195 1.00 35.91 86 LYS A N 1
ATOM 716 C CA . LYS A 1 86 ? -14.515 -5.176 -9.496 1.00 35.91 86 LYS A CA 1
ATOM 717 C C . LYS A 1 86 ? -13.224 -5.756 -10.033 1.00 35.91 86 LYS A C 1
ATOM 719 O O . LYS A 1 86 ? -12.247 -5.029 -10.181 1.00 35.91 86 LYS A O 1
ATOM 724 N N . ASP A 1 87 ? -13.254 -7.044 -10.340 1.00 43.59 87 ASP A N 1
ATOM 725 C CA . ASP A 1 87 ? -12.226 -7.786 -11.067 1.00 43.59 87 ASP A CA 1
ATOM 726 C C . ASP A 1 87 ? -12.065 -7.290 -12.515 1.00 43.59 87 ASP A C 1
ATOM 728 O O . ASP A 1 87 ? -11.920 -8.067 -13.452 1.00 43.59 87 ASP A O 1
ATOM 732 N N . SER A 1 88 ? -12.061 -5.977 -12.735 1.00 42.47 88 SER A N 1
ATOM 733 C CA . SER A 1 88 ? -11.339 -5.421 -13.859 1.00 42.47 88 SER A CA 1
ATOM 734 C C . SER A 1 88 ? -9.870 -5.440 -13.464 1.00 42.47 88 SER A C 1
ATOM 736 O O . SER A 1 88 ? -9.304 -4.440 -13.019 1.00 42.47 88 SER A O 1
ATOM 738 N N . VAL A 1 89 ? -9.246 -6.602 -13.675 1.00 46.94 89 VAL A N 1
ATOM 739 C CA . VAL A 1 89 ? -7.920 -6.622 -14.296 1.00 46.94 89 VAL A CA 1
ATOM 740 C C . VAL A 1 89 ? -7.928 -5.460 -15.293 1.00 46.94 89 VAL A C 1
ATOM 742 O O . VAL A 1 89 ? -8.871 -5.401 -16.095 1.00 46.94 89 VAL A O 1
ATOM 745 N N . PRO A 1 90 ? -7.005 -4.481 -15.233 1.00 41.75 90 PRO A N 1
ATOM 746 C CA . PRO A 1 90 ? -6.843 -3.631 -16.390 1.00 41.75 90 PRO A CA 1
ATOM 747 C C . PRO A 1 90 ? -6.579 -4.624 -17.513 1.00 41.75 90 PRO A C 1
ATOM 749 O O . PRO A 1 90 ? -5.553 -5.299 -17.504 1.00 41.75 90 PRO A O 1
ATOM 752 N N . VAL A 1 91 ? -7.549 -4.789 -18.419 1.00 40.41 91 VAL A N 1
ATOM 753 C CA . VAL A 1 91 ? -7.251 -5.178 -19.787 1.00 40.41 91 VAL A CA 1
ATOM 754 C C . VAL A 1 91 ? -6.190 -4.169 -20.149 1.00 40.41 91 VAL A C 1
ATOM 756 O O . VAL A 1 91 ? -6.492 -2.989 -20.344 1.00 40.41 91 VAL A O 1
ATOM 759 N N . THR A 1 92 ? -4.937 -4.605 -20.003 1.00 42.53 92 THR A N 1
ATOM 760 C CA . THR A 1 92 ? -3.759 -3.857 -20.373 1.00 42.53 92 THR A CA 1
ATOM 761 C C . THR A 1 92 ? -4.122 -3.339 -21.735 1.00 42.53 92 THR A C 1
ATOM 763 O O . THR A 1 92 ? -4.501 -4.128 -22.604 1.00 42.53 92 THR A O 1
ATOM 766 N N . GLY A 1 93 ? -4.209 -2.011 -21.824 1.00 37.31 93 GLY A N 1
ATOM 767 C CA . GLY A 1 93 ? -4.730 -1.359 -23.003 1.00 37.31 93 GLY A CA 1
ATOM 768 C C . GLY A 1 93 ? -4.087 -1.982 -24.229 1.00 37.31 93 GLY A C 1
ATOM 769 O O . GLY A 1 93 ? -2.930 -2.400 -24.177 1.00 37.31 93 GLY A O 1
ATOM 770 N N . LEU A 1 94 ? -4.856 -2.012 -25.310 1.00 39.97 94 LEU A N 1
ATOM 771 C CA . LEU A 1 94 ? -4.484 -2.397 -26.672 1.00 39.97 94 LEU A CA 1
ATOM 772 C C . LEU A 1 94 ? -3.337 -1.535 -27.247 1.00 39.97 94 LEU A C 1
ATOM 774 O O . LEU A 1 94 ? -3.287 -1.264 -28.442 1.00 39.97 94 LEU A O 1
ATOM 778 N N . CYS A 1 95 ? -2.448 -1.024 -26.400 1.00 41.66 95 CYS A N 1
ATOM 779 C CA . CYS A 1 95 ? -1.179 -0.491 -26.800 1.00 41.66 95 CYS A CA 1
ATOM 780 C C . CYS A 1 95 ? -0.306 -1.714 -27.092 1.00 41.66 95 CYS A C 1
ATOM 782 O O . CYS A 1 95 ? -0.067 -2.508 -26.172 1.00 41.66 95 CYS A O 1
ATOM 784 N N . PRO A 1 96 ? 0.158 -1.879 -28.342 1.00 47.62 96 PRO A N 1
ATOM 785 C CA . PRO A 1 96 ? 1.219 -2.821 -28.639 1.00 47.62 96 PRO A CA 1
ATOM 786 C C . PRO A 1 96 ? 2.277 -2.582 -27.563 1.00 47.62 96 PRO A C 1
ATOM 788 O O . PRO A 1 96 ? 2.658 -1.423 -27.400 1.00 47.62 96 PRO A O 1
ATOM 791 N N . GLN A 1 97 ? 2.640 -3.585 -26.750 1.00 54.09 97 GLN A N 1
ATOM 792 C CA . GLN A 1 97 ? 3.670 -3.425 -25.723 1.00 54.09 97 GLN A CA 1
ATOM 793 C C . GLN A 1 97 ? 4.942 -2.993 -26.443 1.00 54.09 97 GLN A C 1
ATOM 795 O O . GLN A 1 97 ? 5.751 -3.791 -26.883 1.00 54.09 97 GLN A O 1
ATOM 800 N N . ALA A 1 98 ? 5.100 -1.706 -26.658 1.00 50.72 98 ALA A N 1
ATOM 801 C CA . ALA A 1 98 ? 6.207 -1.164 -27.382 1.00 50.72 98 ALA A CA 1
ATOM 802 C C . ALA A 1 98 ? 7.425 -1.502 -26.527 1.00 50.72 98 ALA A C 1
ATOM 804 O O . ALA A 1 98 ? 7.373 -1.401 -25.299 1.00 50.72 98 ALA A O 1
ATOM 805 N N . GLY A 1 99 ? 8.502 -1.989 -27.142 1.00 56.03 99 GLY A N 1
ATOM 806 C CA . GLY A 1 99 ? 9.769 -2.045 -26.422 1.00 56.03 99 GLY A CA 1
ATOM 807 C C . GLY A 1 99 ? 10.106 -0.651 -25.866 1.00 56.03 99 GLY A C 1
ATOM 808 O O . GLY A 1 99 ? 9.430 0.324 -26.204 1.00 56.03 99 GLY A O 1
ATOM 809 N N . PRO A 1 100 ? 11.176 -0.508 -25.075 1.00 56.47 100 PRO A N 1
ATOM 810 C CA . PRO A 1 100 ? 11.625 0.797 -24.570 1.00 56.47 100 PRO A CA 1
ATOM 811 C C . PRO A 1 100 ? 11.776 1.897 -25.651 1.00 56.47 100 PRO A C 1
ATOM 813 O O . PRO A 1 100 ? 11.869 3.069 -25.315 1.00 56.47 100 PRO A O 1
ATOM 816 N N . TYR A 1 101 ? 11.724 1.535 -26.939 1.00 58.41 101 TYR A N 1
ATOM 817 C CA . TYR A 1 101 ? 11.781 2.411 -28.111 1.00 58.41 101 TYR A CA 1
ATOM 818 C C . TYR A 1 101 ? 10.470 2.552 -28.913 1.00 58.41 101 TYR A C 1
ATOM 820 O O . TYR A 1 101 ? 10.514 2.955 -30.071 1.00 58.41 101 TYR A O 1
ATOM 828 N N . GLY A 1 102 ? 9.297 2.185 -28.388 1.00 59.22 102 GLY A N 1
ATOM 829 C CA . GLY A 1 102 ? 8.037 2.406 -29.125 1.00 59.22 102 GLY A CA 1
ATOM 830 C C . GLY A 1 102 ? 7.756 1.405 -30.261 1.00 59.22 102 GLY A C 1
ATOM 831 O O . GLY A 1 102 ? 6.700 1.465 -30.886 1.00 59.22 102 GLY A O 1
ATOM 832 N N . VAL A 1 103 ? 8.665 0.457 -30.512 1.00 65.69 103 VAL A N 1
ATOM 833 C CA . VAL A 1 103 ? 8.556 -0.546 -31.584 1.00 65.69 103 VAL A CA 1
ATOM 834 C C . VAL A 1 103 ? 8.215 -1.916 -31.002 1.00 65.69 103 VAL A C 1
ATOM 836 O O . VAL A 1 103 ? 8.764 -2.329 -29.976 1.00 65.69 103 VAL A O 1
ATOM 839 N N . GLN A 1 104 ? 7.300 -2.634 -31.656 1.00 64.94 104 GLN A N 1
ATOM 840 C CA . GLN A 1 104 ? 6.980 -4.013 -31.299 1.00 64.94 104 GLN A CA 1
ATOM 841 C C . GLN A 1 104 ? 8.148 -4.939 -31.637 1.00 64.94 104 GLN A C 1
ATOM 843 O O . GLN A 1 104 ? 8.531 -5.097 -32.797 1.00 64.94 104 GLN A O 1
ATOM 848 N N . ASP A 1 105 ? 8.703 -5.569 -30.606 1.00 63.50 105 ASP A N 1
ATOM 849 C CA . ASP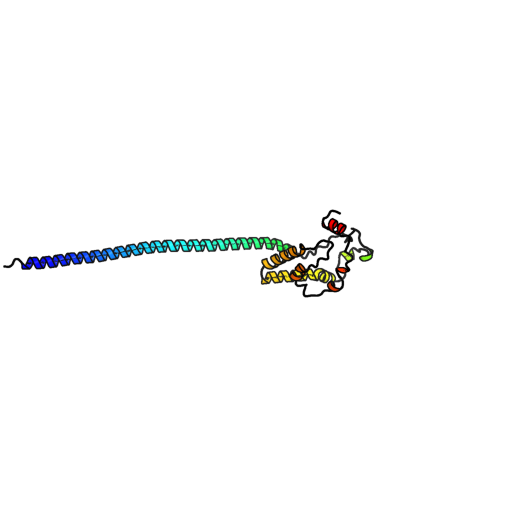 A 1 105 ? 9.858 -6.460 -30.743 1.00 63.50 105 ASP A CA 1
ATOM 850 C C . ASP A 1 105 ? 9.378 -7.841 -31.196 1.00 63.50 105 ASP A C 1
ATOM 852 O O . ASP A 1 105 ? 9.106 -8.726 -30.382 1.00 63.50 105 ASP A O 1
ATOM 856 N N . SER A 1 106 ? 9.221 -7.984 -32.512 1.00 69.69 106 SER A N 1
ATOM 857 C CA . SER A 1 106 ? 8.712 -9.201 -33.155 1.00 69.69 106 SER A CA 1
ATOM 858 C C . SER A 1 106 ? 9.688 -10.378 -33.047 1.00 69.69 106 SER A C 1
ATOM 860 O O . SER A 1 106 ? 9.265 -11.526 -33.151 1.00 69.69 106 SER A O 1
ATOM 862 N N . LEU A 1 107 ? 10.981 -10.113 -32.812 1.00 72.00 107 LEU A N 1
ATOM 863 C CA . LEU A 1 107 ? 12.002 -11.153 -32.662 1.00 72.00 107 LEU A CA 1
ATOM 864 C C . LEU A 1 107 ? 11.938 -11.802 -31.278 1.00 72.00 107 LEU A C 1
ATOM 866 O O . LEU A 1 107 ? 12.073 -13.017 -31.169 1.00 72.00 107 LEU A O 1
ATOM 870 N N . ARG A 1 108 ? 11.694 -11.013 -30.225 1.00 64.94 108 ARG A N 1
ATOM 871 C CA . ARG A 1 108 ? 11.599 -11.531 -28.849 1.00 64.94 108 ARG A CA 1
ATOM 872 C C . ARG A 1 108 ? 10.192 -11.982 -28.464 1.00 64.94 108 ARG A C 1
ATOM 874 O O . ARG A 1 108 ? 10.057 -12.881 -27.642 1.00 64.94 108 ARG A O 1
ATOM 881 N N . ARG A 1 109 ? 9.148 -11.358 -29.024 1.00 65.00 109 ARG A N 1
ATOM 882 C CA . ARG A 1 109 ? 7.739 -11.614 -28.653 1.00 65.00 109 ARG A CA 1
ATOM 883 C C . ARG A 1 109 ? 6.932 -12.376 -29.701 1.00 65.00 109 ARG A C 1
ATOM 885 O O . ARG A 1 109 ? 5.783 -12.722 -29.437 1.00 65.00 109 ARG A O 1
ATOM 892 N N . GLY A 1 110 ? 7.531 -12.674 -30.853 1.00 68.00 110 GLY A N 1
ATOM 893 C CA . GLY A 1 110 ? 6.847 -13.312 -31.974 1.00 68.00 110 GLY A CA 1
ATOM 894 C C . GLY A 1 110 ? 5.848 -12.380 -32.668 1.00 68.00 110 GLY A C 1
ATOM 895 O O . GLY A 1 110 ? 5.641 -11.233 -32.271 1.00 68.00 110 GLY A O 1
ATOM 896 N N . PHE A 1 111 ? 5.221 -12.873 -33.736 1.00 68.12 111 PHE A N 1
ATOM 897 C CA . PHE A 1 111 ? 4.177 -12.135 -34.449 1.00 68.12 111 PHE A CA 1
ATOM 898 C C . PHE A 1 111 ? 2.921 -12.022 -33.571 1.00 68.12 111 PHE A C 1
ATOM 900 O O . PHE A 1 111 ? 2.362 -13.040 -33.155 1.00 68.12 111 PHE A O 1
ATOM 907 N N . SER A 1 112 ? 2.458 -10.798 -33.294 1.00 61.47 112 SER A N 1
ATOM 908 C CA . SER A 1 112 ? 1.261 -10.566 -32.482 1.00 61.47 112 SER A CA 1
ATOM 909 C C . SER A 1 112 ? 0.013 -11.088 -33.203 1.00 61.47 112 SER A C 1
ATOM 911 O O . SER A 1 112 ? -0.482 -10.512 -34.170 1.00 61.47 112 SER A O 1
ATOM 913 N N . SER A 1 113 ? -0.511 -12.220 -32.735 1.00 62.94 113 SER A N 1
ATOM 914 C CA . SER A 1 113 ? -1.822 -12.723 -33.141 1.00 62.94 113 SER A CA 1
ATOM 915 C C . SER A 1 113 ? -2.870 -12.202 -32.166 1.00 62.94 113 SER A C 1
ATOM 917 O O . SER A 1 113 ? -2.758 -12.428 -30.964 1.00 62.94 113 SER A O 1
ATOM 919 N N . VAL A 1 114 ? -3.929 -11.570 -32.680 1.00 61.03 114 VAL A N 1
ATOM 920 C CA . VAL A 1 114 ? -5.050 -11.012 -31.892 1.00 61.03 114 VAL A CA 1
ATOM 921 C C . VAL A 1 114 ? -5.665 -12.048 -30.933 1.00 61.03 114 VAL A C 1
ATOM 923 O O . VAL A 1 114 ? -6.171 -11.697 -29.872 1.00 61.03 114 VAL A O 1
ATOM 926 N N . LYS A 1 115 ? -5.570 -13.346 -31.256 1.00 60.72 115 LYS A N 1
ATOM 927 C CA . LYS A 1 115 ? -6.036 -14.445 -30.392 1.00 60.72 115 LYS A CA 1
ATOM 928 C C . LYS A 1 115 ? -5.184 -14.634 -29.131 1.00 60.72 115 LYS A C 1
ATOM 930 O O . LYS A 1 115 ? -5.732 -15.013 -28.104 1.00 60.72 115 LYS A O 1
ATOM 935 N N . ASN A 1 116 ? -3.883 -14.357 -29.211 1.00 61.28 116 ASN A N 1
ATOM 936 C CA . ASN A 1 116 ? -2.932 -14.514 -28.108 1.00 61.28 116 ASN A CA 1
ATOM 937 C C . ASN A 1 116 ? -3.005 -13.351 -27.103 1.00 61.28 116 ASN A C 1
ATOM 939 O O . ASN A 1 116 ? -2.607 -13.502 -25.955 1.00 61.28 116 ASN A O 1
ATOM 943 N N . GLU A 1 117 ? -3.517 -12.192 -27.533 1.00 63.00 117 GLU A N 1
ATOM 944 C CA . GLU A 1 117 ? -3.743 -11.035 -26.654 1.00 63.00 117 GLU A CA 1
ATOM 945 C C . GLU A 1 117 ? -5.110 -11.076 -25.954 1.00 63.00 117 GLU A C 1
ATOM 947 O O . GLU A 1 117 ? -5.267 -10.524 -24.868 1.00 63.00 117 GLU A O 1
ATOM 952 N N . LEU A 1 118 ? -6.103 -11.742 -26.555 1.00 64.31 118 LEU A N 1
ATOM 953 C CA . LEU A 1 118 ? -7.469 -11.807 -26.026 1.00 64.31 118 LEU A CA 1
ATOM 954 C C . LEU A 1 118 ? -7.682 -12.902 -24.980 1.00 64.31 118 LEU A C 1
ATOM 956 O O . LEU A 1 118 ? -8.529 -12.732 -24.104 1.00 64.31 118 LEU A O 1
ATOM 960 N N . LEU A 1 119 ? -6.971 -14.028 -25.081 1.00 65.06 119 LEU A N 1
ATOM 961 C CA . LEU A 1 119 ? -7.161 -15.171 -24.192 1.00 65.06 119 LEU A CA 1
ATOM 962 C C . LEU A 1 119 ? -5.811 -15.690 -23.679 1.00 65.06 119 LEU A C 1
ATOM 964 O O . LEU A 1 119 ? -4.895 -15.876 -24.480 1.00 65.06 119 LEU A O 1
ATOM 968 N N . PRO A 1 120 ? -5.687 -15.964 -22.367 1.00 65.12 120 PRO A N 1
ATOM 969 C CA . PRO A 1 120 ? -4.525 -16.657 -21.825 1.00 65.12 120 PRO A CA 1
ATOM 970 C C . PRO A 1 120 ? -4.414 -18.020 -22.497 1.00 65.12 120 PRO A C 1
ATOM 972 O O . PRO A 1 120 ? -5.410 -18.740 -22.600 1.00 65.12 120 PRO A O 1
ATOM 975 N N . SER A 1 121 ? -3.211 -18.394 -22.925 1.00 69.19 121 SER A N 1
ATOM 976 C CA . SER A 1 121 ? -3.003 -19.704 -23.550 1.00 69.19 121 SER A CA 1
ATOM 977 C C . SER A 1 121 ? -3.181 -20.831 -22.533 1.00 69.19 121 SER A C 1
ATOM 979 O O . SER A 1 121 ? -3.600 -21.932 -22.888 1.00 69.19 121 SER A O 1
ATOM 981 N N . HIS A 1 122 ? -2.895 -20.545 -21.258 1.00 77.69 122 HIS A N 1
ATOM 982 C CA . HIS A 1 122 ? -2.995 -21.502 -20.168 1.00 77.69 122 HIS A CA 1
ATOM 983 C C . HIS A 1 122 ? -3.847 -20.956 -19.007 1.00 77.69 122 HIS A C 1
ATOM 985 O O . HIS A 1 122 ? -3.658 -19.809 -18.595 1.00 77.69 122 HIS A O 1
ATOM 991 N N . PRO A 1 123 ? -4.747 -21.761 -18.409 1.00 77.56 123 PRO A N 1
ATOM 992 C CA . PRO A 1 123 ? -5.606 -21.309 -17.311 1.00 77.56 123 PRO A CA 1
ATOM 993 C C . PRO A 1 123 ? -4.823 -20.816 -16.081 1.00 77.56 123 PRO A C 1
ATOM 995 O O . PRO A 1 123 ? -5.295 -19.923 -15.382 1.00 77.56 123 PRO A O 1
ATOM 998 N N . LEU A 1 124 ? -3.615 -21.343 -15.830 1.00 83.56 124 LEU A N 1
ATOM 999 C CA . LEU A 1 124 ? -2.754 -20.880 -14.727 1.00 83.56 124 LEU A CA 1
ATOM 1000 C C . LEU A 1 124 ? -1.926 -19.636 -15.060 1.00 83.56 124 LEU A C 1
ATOM 1002 O O . LEU A 1 124 ? -1.444 -18.986 -14.139 1.00 83.56 124 LEU A O 1
ATOM 1006 N N . GLU A 1 125 ? -1.801 -19.255 -16.332 1.00 84.19 125 GLU A N 1
ATOM 1007 C CA . GLU A 1 125 ? -0.963 -18.119 -16.736 1.00 84.19 125 GLU A CA 1
ATOM 1008 C C . GLU A 1 125 ? -1.429 -16.813 -16.077 1.00 84.19 125 GLU A C 1
ATOM 1010 O O . GLU A 1 125 ? -0.627 -16.008 -15.607 1.00 84.19 125 GLU A O 1
ATOM 1015 N N . LEU A 1 126 ? -2.747 -16.617 -15.978 1.00 82.38 126 LEU A N 1
ATOM 1016 C CA . LEU A 1 126 ? -3.316 -15.472 -15.266 1.00 82.38 126 LEU A CA 1
ATOM 1017 C C . LEU A 1 126 ? -3.061 -15.532 -13.762 1.00 82.38 126 LEU A C 1
ATOM 1019 O O . LEU A 1 126 ? -2.882 -14.487 -13.137 1.00 82.38 126 LEU A O 1
ATOM 1023 N N . SER A 1 127 ? -3.081 -16.729 -13.178 1.00 83.88 127 SER A N 1
ATOM 1024 C CA . SER A 1 127 ? -2.863 -16.910 -11.745 1.00 83.88 127 SER A CA 1
ATOM 1025 C C . SER A 1 127 ? -1.417 -16.605 -11.376 1.00 83.88 127 SER A C 1
ATOM 1027 O O . SER A 1 127 ? -1.189 -15.863 -10.428 1.00 83.88 127 SER A O 1
ATOM 1029 N N . GLU A 1 128 ? -0.454 -17.117 -12.143 1.00 86.50 128 GLU A N 1
ATOM 1030 C CA . GLU A 1 128 ? 0.973 -16.864 -11.919 1.00 86.50 128 GLU A CA 1
ATOM 1031 C C . GLU A 1 128 ? 1.310 -15.382 -12.098 1.00 86.50 128 GLU A C 1
ATOM 1033 O O . GLU A 1 128 ? 1.916 -14.781 -11.212 1.00 86.50 128 GLU A O 1
ATOM 1038 N N . LYS A 1 129 ? 0.817 -14.743 -13.170 1.00 86.19 129 LYS A N 1
ATOM 1039 C CA . LYS A 1 129 ? 1.021 -13.299 -13.392 1.00 86.19 129 LYS A CA 1
ATOM 1040 C C . LYS A 1 129 ? 0.471 -12.429 -12.259 1.00 86.19 129 LYS A C 1
ATOM 1042 O O . LYS A 1 129 ? 1.005 -11.354 -12.002 1.00 86.19 129 LYS A O 1
ATOM 1047 N N . ASN A 1 130 ? -0.597 -12.866 -11.590 1.00 88.94 130 ASN A N 1
ATOM 1048 C CA . ASN A 1 130 ? -1.244 -12.119 -10.509 1.00 88.94 130 ASN A CA 1
ATOM 1049 C C . ASN A 1 130 ? -0.929 -12.665 -9.111 1.00 88.94 130 ASN A C 1
ATOM 1051 O O . ASN A 1 130 ? -1.530 -12.196 -8.144 1.00 88.94 130 ASN A O 1
ATOM 1055 N N . PHE A 1 131 ? -0.014 -13.628 -8.981 1.00 90.00 131 PHE A N 1
ATOM 1056 C CA . PHE A 1 131 ? 0.237 -14.329 -7.723 1.00 90.00 131 PHE A CA 1
ATOM 1057 C C . PHE A 1 131 ? 0.576 -13.354 -6.590 1.00 90.00 131 PHE A C 1
ATOM 1059 O O . PHE A 1 131 ? -0.132 -13.309 -5.582 1.00 90.00 131 PHE A O 1
ATOM 1066 N N . GLN A 1 132 ? 1.564 -12.484 -6.817 1.00 88.38 132 GLN A N 1
ATOM 1067 C CA . GLN A 1 132 ? 2.008 -11.505 -5.825 1.00 88.38 132 GLN A CA 1
ATOM 1068 C C . GLN A 1 132 ? 0.897 -10.518 -5.443 1.00 88.38 132 GLN A C 1
ATOM 1070 O O . GLN A 1 132 ? 0.644 -10.268 -4.268 1.00 88.38 132 GLN A O 1
ATOM 1075 N N . LEU A 1 133 ? 0.172 -9.996 -6.438 1.00 90.12 133 LEU A N 1
ATOM 1076 C CA . LEU A 1 133 ? -0.930 -9.060 -6.206 1.00 90.12 133 LEU A CA 1
ATOM 1077 C C . LEU A 1 133 ? -2.064 -9.706 -5.406 1.00 90.12 133 LEU A C 1
ATOM 1079 O O . LEU A 1 133 ? -2.689 -9.052 -4.572 1.00 90.12 133 LEU A O 1
ATOM 1083 N N . ASN A 1 134 ? -2.352 -10.978 -5.667 1.00 91.56 134 ASN A N 1
ATOM 1084 C CA . ASN A 1 134 ? -3.371 -11.722 -4.942 1.00 91.56 134 ASN A CA 1
ATOM 1085 C C . ASN A 1 134 ? -2.930 -11.997 -3.503 1.00 91.56 134 ASN A C 1
ATOM 1087 O O . ASN A 1 134 ? -3.740 -11.838 -2.590 1.00 91.56 134 ASN A O 1
ATOM 1091 N N . GLN A 1 135 ? -1.657 -12.328 -3.285 1.00 91.38 135 GLN A N 1
ATOM 1092 C CA . GLN A 1 135 ? -1.096 -12.498 -1.948 1.00 91.38 135 GLN A CA 1
ATOM 1093 C C . GLN A 1 135 ? -1.164 -11.198 -1.137 1.00 91.38 135 GLN A C 1
ATOM 1095 O O . GLN A 1 135 ? -1.708 -11.197 -0.032 1.00 91.38 135 GLN A O 1
ATOM 1100 N N . ASP A 1 136 ? -0.753 -10.071 -1.720 1.00 91.00 136 ASP A N 1
ATOM 1101 C CA . ASP A 1 136 ? -0.846 -8.753 -1.085 1.00 91.00 136 ASP A CA 1
ATOM 1102 C C . ASP A 1 136 ? -2.299 -8.392 -0.737 1.00 91.00 136 ASP A C 1
ATOM 1104 O O . ASP A 1 136 ? -2.594 -7.944 0.375 1.00 91.00 136 ASP A O 1
ATOM 1108 N N . LYS A 1 137 ? -3.243 -8.628 -1.660 1.00 92.62 137 LYS A N 1
ATOM 1109 C CA . LYS A 1 137 ? -4.680 -8.405 -1.420 1.00 92.62 137 LYS A CA 1
ATOM 1110 C C . LYS A 1 137 ? -5.192 -9.229 -0.241 1.00 92.62 137 LYS A C 1
ATOM 1112 O O . LYS A 1 137 ? -5.922 -8.692 0.597 1.00 92.62 137 LYS A O 1
ATOM 1117 N N . MET A 1 138 ? -4.825 -10.509 -0.171 1.00 94.31 138 MET A N 1
ATOM 1118 C CA . MET A 1 138 ? -5.195 -11.380 0.946 1.00 94.31 138 MET A CA 1
ATOM 1119 C C . MET A 1 138 ? -4.600 -10.864 2.260 1.00 94.31 138 MET A C 1
ATOM 1121 O O . MET A 1 138 ? -5.338 -10.716 3.234 1.00 94.31 138 MET A O 1
ATOM 1125 N N . ASN A 1 139 ? -3.319 -10.490 2.272 1.00 93.00 139 ASN A N 1
ATOM 1126 C CA . ASN A 1 139 ? -2.629 -9.960 3.450 1.00 93.00 139 ASN A CA 1
ATOM 1127 C C . ASN A 1 139 ? -3.286 -8.674 3.971 1.00 93.00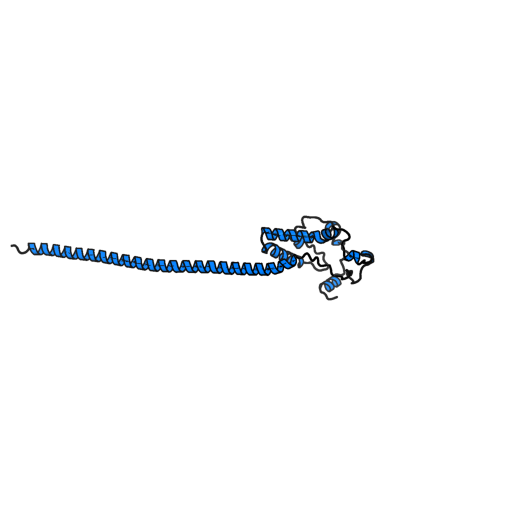 139 ASN A C 1
ATOM 1129 O O . ASN A 1 139 ? -3.612 -8.578 5.156 1.00 93.00 139 ASN A O 1
ATOM 1133 N N . PHE A 1 140 ? -3.578 -7.709 3.094 1.00 94.81 140 PHE A N 1
ATOM 1134 C CA . PHE A 1 140 ? -4.272 -6.478 3.483 1.00 94.81 140 PHE A CA 1
ATOM 1135 C C . PHE A 1 140 ? -5.689 -6.728 4.001 1.00 94.81 140 PHE A C 1
ATOM 1137 O O . PHE A 1 140 ? -6.146 -6.026 4.908 1.00 94.81 140 PHE A O 1
ATOM 1144 N N . ASN A 1 141 ? -6.400 -7.709 3.441 1.00 94.94 141 ASN A N 1
ATOM 1145 C CA . ASN A 1 141 ? -7.726 -8.072 3.924 1.00 94.94 141 ASN A CA 1
ATOM 1146 C C . ASN A 1 141 ? -7.655 -8.706 5.321 1.00 94.94 141 ASN A C 1
ATOM 1148 O O . ASN A 1 141 ? -8.421 -8.332 6.206 1.00 94.94 141 ASN A O 1
ATOM 1152 N N . THR A 1 142 ? -6.690 -9.595 5.550 1.00 96.06 142 THR A N 1
ATOM 1153 C CA . THR A 1 142 ? -6.425 -10.194 6.864 1.00 96.06 142 THR A CA 1
ATOM 1154 C C . THR A 1 142 ? -6.052 -9.132 7.900 1.00 96.06 142 THR A C 1
ATOM 1156 O O . THR A 1 142 ? -6.650 -9.090 8.974 1.00 96.06 142 THR A O 1
ATOM 1159 N N . LEU A 1 143 ? -5.147 -8.207 7.563 1.00 94.81 143 LEU A N 1
ATOM 1160 C CA . LEU A 1 143 ? -4.777 -7.084 8.434 1.00 94.81 143 LEU A CA 1
ATOM 1161 C C . LEU A 1 143 ? -5.982 -6.204 8.778 1.00 94.81 143 LEU A C 1
ATOM 1163 O O . LEU A 1 143 ? -6.160 -5.831 9.938 1.00 94.81 143 LEU A O 1
ATOM 1167 N N . ARG A 1 144 ? -6.851 -5.922 7.798 1.00 95.75 144 ARG A N 1
ATOM 1168 C CA . ARG A 1 144 ? -8.106 -5.199 8.036 1.00 95.75 144 ARG A CA 1
ATOM 1169 C C . ARG A 1 144 ? -9.012 -5.942 9.013 1.00 95.75 144 ARG A C 1
ATOM 1171 O O . ARG A 1 144 ? -9.628 -5.299 9.854 1.00 95.75 144 ARG A O 1
ATOM 1178 N N . ASN A 1 145 ? -9.111 -7.261 8.895 1.00 95.38 145 ASN A N 1
ATOM 1179 C CA . ASN A 1 145 ? -9.986 -8.060 9.750 1.00 95.38 145 ASN A CA 1
ATOM 1180 C C . ASN A 1 145 ? -9.489 -8.108 11.202 1.00 95.38 145 ASN A C 1
ATOM 1182 O O . ASN A 1 145 ? -10.305 -8.095 12.116 1.00 95.38 145 ASN A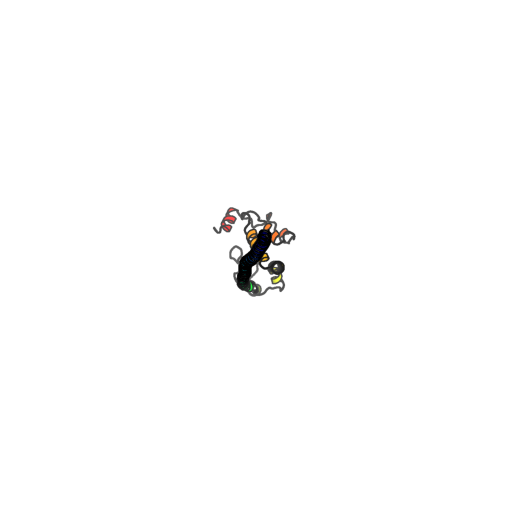 O 1
ATOM 1186 N N . ILE A 1 146 ? -8.170 -8.137 11.414 1.00 97.31 146 ILE A N 1
ATOM 1187 C CA . ILE A 1 146 ? -7.567 -8.233 12.753 1.00 97.31 146 ILE A CA 1
ATOM 1188 C C . ILE A 1 146 ? -7.490 -6.861 13.431 1.00 97.31 146 ILE A C 1
ATOM 1190 O O . ILE A 1 146 ? -7.871 -6.714 14.587 1.00 97.31 146 ILE A O 1
ATOM 1194 N N . GLN A 1 147 ? -6.966 -5.860 12.722 1.00 94.88 147 GLN A N 1
ATOM 1195 C CA . GLN A 1 147 ? -6.622 -4.556 13.297 1.00 94.88 147 GLN A CA 1
ATOM 1196 C C . GLN A 1 147 ? -7.613 -3.452 12.893 1.00 94.88 147 GLN A C 1
ATOM 1198 O O . GLN A 1 147 ? -7.657 -2.400 13.519 1.00 94.88 147 GLN A O 1
ATOM 1203 N N . GLY A 1 148 ? -8.446 -3.660 11.873 1.00 94.12 148 GLY A N 1
ATOM 1204 C CA . GLY A 1 148 ? -9.351 -2.645 11.329 1.00 94.12 148 GLY A CA 1
ATOM 1205 C C . GLY A 1 148 ? -8.757 -1.873 10.145 1.00 94.12 148 GLY A C 1
ATOM 1206 O O . GLY A 1 148 ? -7.662 -2.152 9.664 1.00 94.12 148 GLY A O 1
ATOM 1207 N N . LEU A 1 149 ? -9.491 -0.875 9.636 1.00 93.88 149 LEU A N 1
ATOM 1208 C CA . LEU A 1 149 ? -9.144 -0.174 8.385 1.00 93.88 149 LEU A CA 1
ATOM 1209 C C . LEU A 1 149 ? -7.841 0.647 8.454 1.00 93.88 149 LEU A C 1
ATOM 1211 O O . LEU A 1 149 ? -7.213 0.882 7.425 1.00 93.88 149 LEU A O 1
ATOM 1215 N N . HIS A 1 150 ? -7.424 1.083 9.643 1.00 94.69 150 HIS A N 1
ATOM 1216 C CA . HIS A 1 150 ? -6.254 1.949 9.806 1.00 94.69 150 HIS A CA 1
ATOM 1217 C C . HIS A 1 150 ? -4.929 1.231 9.503 1.00 94.69 150 HIS A C 1
ATOM 1219 O O . HIS A 1 150 ? -4.007 1.853 8.980 1.00 94.69 150 HIS A O 1
ATOM 1225 N N . ALA A 1 151 ? -4.847 -0.072 9.778 1.00 94.81 151 ALA A N 1
ATOM 1226 C CA . ALA A 1 151 ? -3.648 -0.877 9.576 1.00 94.81 151 ALA A CA 1
ATOM 1227 C C . ALA A 1 151 ? -3.215 -0.994 8.101 1.00 94.81 151 ALA A C 1
ATOM 1229 O O . ALA A 1 151 ? -2.098 -0.578 7.786 1.00 94.81 151 ALA A O 1
ATOM 1230 N N . PRO A 1 152 ? -4.065 -1.464 7.161 1.00 94.75 152 PRO A N 1
ATOM 1231 C CA . PRO A 1 152 ? -3.683 -1.535 5.752 1.00 94.75 152 PRO A CA 1
ATOM 1232 C C . PRO A 1 152 ? -3.423 -0.150 5.144 1.00 94.75 152 PRO A C 1
ATOM 1234 O O . PRO A 1 152 ? -2.566 -0.029 4.275 1.00 94.75 152 PRO A O 1
ATOM 1237 N N . LEU A 1 153 ? -4.111 0.905 5.606 1.00 94.94 153 LEU A N 1
ATOM 1238 C CA . LEU A 1 153 ? -3.864 2.276 5.141 1.00 94.94 153 LEU A CA 1
ATOM 1239 C C . LEU A 1 153 ? -2.487 2.785 5.570 1.00 94.94 153 LEU A C 1
ATOM 1241 O O . LEU A 1 153 ? -1.756 3.328 4.744 1.00 94.94 153 LEU A O 1
ATOM 1245 N N . LYS A 1 154 ? -2.119 2.584 6.840 1.00 95.81 154 LYS A N 1
ATOM 1246 C CA . LYS A 1 154 ? -0.792 2.936 7.353 1.00 95.81 154 LYS A CA 1
ATOM 1247 C C . LYS A 1 154 ? 0.302 2.204 6.577 1.00 95.81 154 LYS A C 1
ATOM 1249 O O . LYS A 1 154 ? 1.193 2.855 6.041 1.00 95.81 154 LYS A O 1
ATOM 1254 N N . LEU A 1 155 ? 0.170 0.887 6.428 1.00 94.69 155 LEU A N 1
ATOM 1255 C CA . LEU A 1 155 ? 1.140 0.069 5.701 1.00 94.69 155 LEU A CA 1
ATOM 1256 C C . LEU A 1 155 ? 1.250 0.483 4.222 1.00 94.69 155 LEU A C 1
ATOM 1258 O O . LEU A 1 155 ? 2.341 0.580 3.671 1.00 94.69 155 LEU A O 1
ATOM 1262 N N . GLN A 1 156 ? 0.131 0.821 3.574 1.00 93.88 156 GLN A N 1
ATOM 1263 C CA . GLN A 1 156 ? 0.146 1.324 2.200 1.00 93.88 156 GLN A CA 1
ATOM 1264 C C . GLN A 1 156 ? 0.870 2.675 2.068 1.00 93.88 156 GLN A C 1
ATOM 1266 O O . GLN A 1 156 ? 1.529 2.917 1.054 1.00 93.88 156 GLN A O 1
ATOM 1271 N N . MET A 1 157 ? 0.758 3.559 3.064 1.00 94.81 157 MET A N 1
ATOM 1272 C CA . MET A 1 157 ? 1.525 4.808 3.097 1.00 94.81 157 MET A CA 1
ATOM 1273 C C . MET A 1 157 ? 3.019 4.542 3.295 1.00 94.81 157 MET A C 1
ATOM 1275 O O . MET A 1 157 ? 3.830 5.139 2.590 1.00 94.81 157 MET A O 1
ATOM 1279 N N . GLU A 1 158 ? 3.377 3.614 4.183 1.00 94.69 158 GLU A N 1
ATOM 1280 C CA . GLU A 1 158 ? 4.767 3.201 4.408 1.00 94.69 158 GLU A CA 1
ATOM 1281 C C . GLU A 1 158 ? 5.390 2.609 3.138 1.00 94.69 158 GLU A C 1
ATOM 1283 O O . GLU A 1 158 ? 6.472 3.038 2.746 1.00 94.69 158 GLU A O 1
ATOM 1288 N N . TYR A 1 159 ? 4.675 1.746 2.403 1.00 92.94 159 TYR A N 1
ATOM 1289 C CA . TYR A 1 159 ? 5.144 1.245 1.104 1.00 92.94 159 TYR A CA 1
ATOM 1290 C C . TYR A 1 159 ? 5.418 2.363 0.097 1.00 92.94 159 TYR A C 1
ATOM 1292 O O . TYR A 1 159 ? 6.401 2.311 -0.643 1.00 92.94 159 TYR A O 1
ATOM 1300 N N . ARG A 1 160 ? 4.553 3.383 0.040 1.00 91.19 160 ARG A N 1
ATOM 1301 C CA . ARG A 1 160 ? 4.753 4.526 -0.863 1.00 91.19 160 ARG A CA 1
ATOM 1302 C C . ARG A 1 160 ? 5.971 5.347 -0.462 1.00 91.19 160 ARG A C 1
ATOM 1304 O O . ARG A 1 160 ? 6.734 5.730 -1.342 1.00 91.19 160 ARG A O 1
ATOM 1311 N N . ALA A 1 161 ? 6.158 5.585 0.833 1.00 92.00 161 ALA A N 1
ATOM 1312 C CA . ALA A 1 161 ? 7.318 6.301 1.348 1.00 92.00 161 ALA A CA 1
ATOM 1313 C C . ALA A 1 161 ? 8.618 5.523 1.085 1.00 92.00 161 ALA A C 1
ATOM 1315 O O . ALA A 1 161 ? 9.561 6.081 0.533 1.00 92.00 161 ALA A O 1
ATOM 1316 N N . ALA A 1 162 ? 8.646 4.219 1.377 1.00 90.75 162 ALA A N 1
ATOM 1317 C CA . ALA A 1 162 ? 9.805 3.361 1.135 1.00 90.75 162 ALA A CA 1
ATOM 1318 C C . ALA A 1 162 ? 10.188 3.314 -0.352 1.00 90.75 162 ALA A C 1
ATOM 1320 O O . ALA A 1 162 ? 11.365 3.380 -0.690 1.00 90.75 162 ALA A O 1
ATOM 1321 N N . ARG A 1 163 ? 9.198 3.293 -1.257 1.00 87.62 163 ARG A N 1
ATOM 1322 C CA . ARG A 1 163 ? 9.434 3.307 -2.710 1.00 87.62 163 ARG A CA 1
ATOM 1323 C C . ARG A 1 163 ? 10.018 4.626 -3.230 1.00 87.62 163 ARG A C 1
ATOM 1325 O O . ARG A 1 163 ? 10.645 4.629 -4.285 1.00 87.62 163 ARG A O 1
ATOM 1332 N N . GLN A 1 164 ? 9.792 5.745 -2.541 1.00 84.06 164 GLN A N 1
ATOM 1333 C CA . GLN A 1 164 ? 10.353 7.045 -2.933 1.00 84.06 164 GLN A CA 1
ATOM 1334 C C . GLN A 1 164 ? 11.843 7.162 -2.600 1.00 84.06 164 GLN A C 1
ATOM 1336 O O . GLN A 1 164 ? 12.555 7.928 -3.249 1.00 84.06 164 GLN A O 1
ATOM 1341 N N . ILE A 1 165 ? 12.322 6.404 -1.613 1.00 78.25 165 ILE A N 1
ATOM 1342 C CA . ILE A 1 165 ? 13.716 6.425 -1.176 1.00 78.25 165 ILE A CA 1
ATOM 1343 C C . ILE A 1 165 ? 14.524 5.539 -2.129 1.00 78.25 165 ILE A C 1
ATOM 1345 O O . ILE A 1 165 ? 14.739 4.356 -1.883 1.00 78.25 165 ILE A O 1
ATOM 1349 N N . GLN A 1 166 ? 14.958 6.113 -3.248 1.00 76.12 166 GLN A N 1
ATOM 1350 C CA . GLN A 1 166 ? 15.862 5.454 -4.190 1.00 76.12 166 GLN A CA 1
ATOM 1351 C C . GLN A 1 166 ? 17.190 6.207 -4.259 1.00 76.12 166 GLN A C 1
ATOM 1353 O O . GLN A 1 166 ? 17.246 7.427 -4.098 1.00 76.12 166 GLN A O 1
ATOM 1358 N N . ARG A 1 167 ? 18.278 5.458 -4.474 1.00 76.88 167 ARG A N 1
ATOM 1359 C CA . ARG A 1 167 ? 19.601 6.033 -4.746 1.00 76.88 167 ARG A CA 1
ATOM 1360 C C . ARG A 1 167 ? 19.596 6.746 -6.101 1.00 76.88 167 ARG A C 1
ATOM 1362 O O . ARG A 1 167 ? 18.638 6.656 -6.867 1.00 76.88 167 ARG A O 1
ATOM 1369 N N . LEU A 1 168 ? 20.681 7.466 -6.380 1.00 76.81 168 LEU A N 1
ATOM 1370 C CA . LEU A 1 168 ? 20.909 8.080 -7.686 1.00 76.81 168 LEU A CA 1
ATOM 1371 C C . LEU A 1 168 ? 20.727 7.034 -8.804 1.00 76.81 168 LEU A C 1
ATOM 1373 O O . LEU A 1 168 ? 21.090 5.877 -8.593 1.00 76.81 168 LEU A O 1
ATOM 1377 N N . PRO A 1 169 ? 20.199 7.419 -9.980 1.00 70.25 169 PRO A N 1
ATOM 1378 C CA . PRO A 1 169 ? 19.766 6.486 -11.028 1.00 70.25 169 PRO A CA 1
ATOM 1379 C C . PRO A 1 169 ? 20.888 5.614 -11.619 1.00 70.25 169 PRO A C 1
ATOM 1381 O O . PRO A 1 169 ? 20.597 4.666 -12.336 1.00 70.25 169 PRO A O 1
ATOM 1384 N N . PHE A 1 170 ? 22.149 5.911 -11.305 1.00 67.38 170 PHE A N 1
ATOM 1385 C CA . PHE A 1 170 ? 23.332 5.153 -11.715 1.00 67.38 170 PHE A CA 1
ATOM 1386 C C . PHE A 1 170 ? 23.906 4.245 -10.615 1.00 67.38 170 PHE A C 1
ATOM 1388 O O . PHE A 1 170 ? 24.876 3.538 -10.858 1.00 67.38 170 PHE A O 1
ATOM 1395 N N . LEU A 1 171 ? 23.366 4.270 -9.391 1.00 73.31 171 LEU A N 1
ATOM 1396 C CA . LEU A 1 171 ? 23.724 3.284 -8.372 1.00 73.31 171 LEU A CA 1
ATOM 1397 C C . LEU A 1 171 ? 22.630 2.224 -8.278 1.00 73.31 171 LEU A C 1
ATOM 1399 O O . LEU A 1 171 ? 21.446 2.574 -8.246 1.00 73.31 171 LEU A O 1
ATOM 1403 N N . PRO A 1 172 ? 23.004 0.943 -8.111 1.00 72.62 172 PRO A N 1
ATOM 1404 C CA . PRO A 1 172 ? 22.030 -0.082 -7.798 1.00 72.62 172 PRO A CA 1
ATOM 1405 C C . PRO A 1 172 ? 21.348 0.270 -6.469 1.00 72.62 172 PRO A C 1
ATOM 1407 O O . PRO A 1 172 ? 21.985 0.467 -5.424 1.00 72.62 172 PRO A O 1
ATOM 1410 N N . SER A 1 173 ? 20.025 0.399 -6.523 1.00 73.31 173 SER A N 1
ATOM 1411 C CA . SER A 1 173 ? 19.190 0.552 -5.337 1.00 73.31 173 SER A CA 1
ATOM 1412 C C . SER A 1 173 ? 18.679 -0.824 -4.933 1.00 73.31 173 SER A C 1
ATOM 1414 O O . SER A 1 173 ? 17.974 -1.478 -5.693 1.00 73.31 173 SER A O 1
ATOM 1416 N N . SER A 1 174 ? 19.063 -1.279 -3.744 1.00 74.56 174 SER A N 1
ATOM 1417 C CA . SER A 1 174 ? 18.412 -2.417 -3.106 1.00 74.56 174 SER A CA 1
ATOM 1418 C C . SER A 1 174 ? 17.132 -1.903 -2.447 1.00 74.56 174 SER A C 1
ATOM 1420 O O . SER A 1 174 ? 17.181 -0.964 -1.650 1.00 74.56 174 SER A O 1
ATOM 1422 N N . ASN A 1 175 ? 15.974 -2.477 -2.779 1.00 85.56 175 ASN A N 1
ATOM 1423 C CA . ASN A 1 175 ? 14.671 -2.076 -2.228 1.00 85.56 175 ASN A CA 1
ATOM 1424 C C . ASN A 1 175 ? 14.462 -2.589 -0.789 1.00 85.56 175 ASN A C 1
ATOM 1426 O O . ASN A 1 175 ? 13.333 -2.813 -0.372 1.00 85.56 175 ASN A O 1
ATOM 1430 N N . LEU A 1 176 ? 15.537 -2.689 0.001 1.00 88.31 176 LEU A N 1
ATOM 1431 C CA . LEU A 1 176 ? 15.573 -3.373 1.295 1.00 88.31 176 LEU A CA 1
ATOM 1432 C C . LEU A 1 176 ? 14.459 -2.914 2.243 1.00 88.31 176 LEU A C 1
ATOM 1434 O O . LEU A 1 176 ? 13.765 -3.730 2.831 1.00 88.31 176 LEU A O 1
ATOM 1438 N N . ALA A 1 177 ? 14.243 -1.601 2.359 1.00 91.00 177 ALA A N 1
ATOM 1439 C CA . ALA A 1 177 ? 13.199 -1.062 3.229 1.00 91.00 177 ALA A CA 1
ATOM 1440 C C . ALA A 1 177 ? 11.786 -1.492 2.798 1.00 91.00 177 ALA A C 1
ATOM 1442 O O . ALA A 1 177 ? 10.915 -1.709 3.634 1.00 91.00 177 ALA A O 1
ATOM 1443 N N . LEU A 1 178 ? 11.550 -1.593 1.490 1.00 90.94 178 LEU A N 1
ATOM 1444 C CA . LEU A 1 178 ? 10.279 -2.046 0.940 1.00 90.94 178 LEU A CA 1
ATOM 1445 C C . LEU A 1 178 ? 10.130 -3.564 1.112 1.00 90.94 178 LEU A C 1
ATOM 1447 O O . LEU A 1 178 ? 9.039 -4.013 1.461 1.00 90.94 178 LEU A O 1
ATOM 1451 N N . ASP A 1 179 ? 11.211 -4.319 0.930 1.00 89.94 179 ASP A N 1
ATOM 1452 C CA . ASP A 1 179 ? 11.231 -5.779 1.054 1.00 89.94 179 ASP A CA 1
ATOM 1453 C C . ASP A 1 179 ? 10.977 -6.221 2.504 1.00 89.94 179 ASP A C 1
ATOM 1455 O O . ASP A 1 179 ? 10.115 -7.067 2.738 1.00 89.94 179 ASP A O 1
ATOM 1459 N N . THR A 1 180 ? 11.578 -5.545 3.491 1.00 92.81 180 THR A N 1
ATOM 1460 C CA . THR A 1 180 ? 11.282 -5.760 4.919 1.00 92.81 180 THR A CA 1
ATOM 1461 C C . THR A 1 180 ? 9.827 -5.445 5.264 1.00 92.81 180 THR A C 1
ATOM 1463 O O . THR A 1 180 ? 9.189 -6.168 6.024 1.00 92.81 180 THR A O 1
ATOM 1466 N N . LEU A 1 181 ? 9.240 -4.390 4.684 1.00 91.31 181 LEU A N 1
ATOM 1467 C CA . LEU A 1 181 ? 7.816 -4.098 4.895 1.00 91.31 181 LEU A CA 1
ATOM 1468 C C . LEU A 1 181 ? 6.900 -5.156 4.257 1.00 91.31 181 LEU A C 1
ATOM 1470 O O . LEU A 1 181 ? 5.750 -5.298 4.674 1.00 91.31 181 LEU A O 1
ATOM 1474 N N . ARG A 1 182 ? 7.351 -5.859 3.211 1.00 89.25 182 ARG A N 1
ATOM 1475 C CA . ARG A 1 182 ? 6.615 -6.970 2.582 1.00 89.25 182 ARG A CA 1
ATOM 1476 C C . ARG A 1 182 ? 6.876 -8.314 3.260 1.00 89.25 182 ARG A C 1
ATOM 1478 O O . ARG A 1 182 ? 6.076 -9.225 3.066 1.00 89.25 182 ARG A O 1
ATOM 1485 N N . GLY A 1 183 ? 7.942 -8.419 4.052 1.00 88.94 183 GLY A N 1
ATOM 1486 C CA . GLY A 1 183 ? 8.417 -9.676 4.626 1.00 88.94 183 GLY A CA 1
ATOM 1487 C C . GLY A 1 183 ? 8.997 -10.622 3.573 1.00 88.94 183 GLY A C 1
ATOM 1488 O O . GLY A 1 183 ? 8.895 -11.835 3.724 1.00 88.94 183 GLY A O 1
ATOM 1489 N N . THR A 1 184 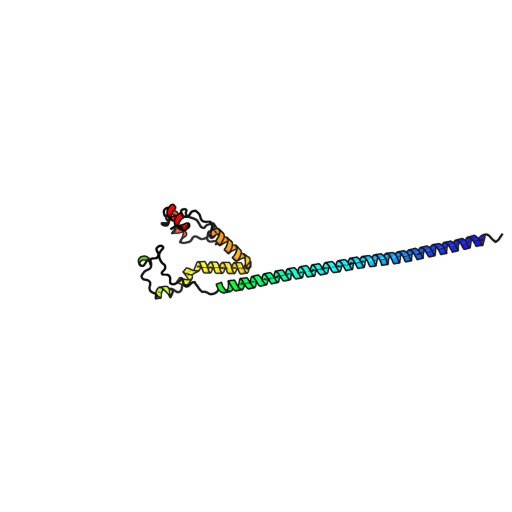? 9.520 -10.079 2.469 1.00 88.19 184 THR A N 1
ATOM 1490 C CA . THR A 1 184 ? 10.182 -10.863 1.412 1.00 88.19 184 THR A CA 1
ATOM 1491 C C . THR A 1 184 ? 11.684 -11.006 1.646 1.00 88.19 184 THR A C 1
ATOM 1493 O O . THR A 1 184 ? 12.324 -11.785 0.956 1.00 88.19 184 THR A O 1
ATOM 1496 N N . ASP A 1 185 ? 12.249 -10.288 2.617 1.00 89.19 185 ASP A N 1
ATOM 1497 C CA . ASP A 1 185 ? 13.668 -10.323 2.987 1.00 89.19 185 ASP A CA 1
ATOM 1498 C C . ASP A 1 185 ? 14.123 -11.654 3.609 1.00 89.19 185 ASP A C 1
ATOM 1500 O O . ASP A 1 185 ? 15.307 -11.982 3.548 1.00 89.19 185 ASP A O 1
ATOM 1504 N N . ASP A 1 186 ? 13.191 -12.451 4.135 1.00 89.44 186 ASP A N 1
ATOM 1505 C CA . ASP A 1 186 ? 13.461 -13.796 4.663 1.00 89.44 186 ASP A CA 1
ATOM 1506 C C . ASP A 1 186 ? 13.454 -14.894 3.578 1.00 89.44 186 ASP A C 1
ATOM 1508 O O . ASP A 1 186 ? 13.881 -16.027 3.824 1.00 89.44 186 ASP A O 1
ATOM 1512 N N . THR A 1 187 ? 12.941 -14.596 2.380 1.00 88.88 187 THR A N 1
ATOM 1513 C CA . THR A 1 187 ? 12.727 -15.578 1.307 1.00 88.88 187 THR A CA 1
ATOM 1514 C C . THR A 1 187 ? 13.614 -15.281 0.107 1.00 88.88 187 THR A C 1
ATOM 1516 O O . THR A 1 187 ? 13.605 -14.164 -0.390 1.00 88.88 187 THR A O 1
ATOM 1519 N N . ILE A 1 188 ? 14.334 -16.286 -0.397 1.00 88.88 188 ILE A N 1
ATOM 1520 C CA . ILE A 1 188 ? 15.190 -16.143 -1.585 1.00 88.88 188 ILE A CA 1
ATOM 1521 C C . ILE A 1 188 ? 14.424 -16.613 -2.826 1.00 88.88 188 ILE A C 1
ATOM 1523 O O . ILE A 1 188 ? 13.978 -17.764 -2.883 1.00 88.88 188 ILE A O 1
ATOM 1527 N N . GLY A 1 189 ? 14.279 -15.720 -3.805 1.00 86.81 189 GLY A N 1
ATOM 1528 C CA . GLY A 1 189 ? 13.638 -15.973 -5.094 1.00 86.81 189 GLY A CA 1
ATOM 1529 C C . GLY A 1 189 ? 14.606 -16.441 -6.185 1.00 86.81 189 GLY A C 1
ATOM 1530 O O . GLY A 1 189 ? 15.819 -16.544 -5.995 1.00 86.81 189 GLY A O 1
ATOM 1531 N N . PHE A 1 190 ? 14.065 -16.717 -7.373 1.00 86.06 190 PHE A N 1
ATOM 1532 C CA . PHE A 1 190 ? 14.880 -17.021 -8.559 1.00 86.06 190 PHE A CA 1
ATOM 1533 C C . PHE A 1 190 ? 15.582 -15.759 -9.082 1.00 86.06 190 PHE A C 1
ATOM 1535 O O . PHE A 1 190 ? 16.691 -15.817 -9.612 1.00 86.06 190 PHE A O 1
ATOM 1542 N N . GLU A 1 191 ? 14.925 -14.617 -8.915 1.00 81.50 191 GLU A N 1
ATOM 1543 C CA . GLU A 1 191 ? 15.382 -13.285 -9.269 1.00 81.50 191 GLU A CA 1
ATOM 1544 C C . GLU A 1 191 ? 16.649 -12.894 -8.505 1.00 81.50 191 GLU A C 1
ATOM 1546 O O . GLU A 1 191 ? 17.554 -12.335 -9.112 1.00 81.50 191 GLU A O 1
ATOM 1551 N N . ASP A 1 192 ? 16.782 -13.268 -7.233 1.00 83.00 192 ASP A N 1
ATOM 1552 C CA . ASP A 1 192 ? 17.954 -12.917 -6.421 1.00 83.00 192 ASP A CA 1
ATOM 1553 C C . ASP A 1 192 ? 19.231 -13.631 -6.887 1.00 83.00 192 ASP A C 1
ATOM 1555 O O . ASP A 1 192 ? 20.337 -13.121 -6.715 1.00 83.00 192 ASP A O 1
ATOM 1559 N N . ILE A 1 193 ? 19.087 -14.813 -7.496 1.00 85.56 193 ILE A N 1
ATOM 1560 C CA . ILE A 1 193 ? 20.206 -15.631 -7.987 1.00 85.56 193 ILE A CA 1
ATOM 1561 C C . ILE A 1 193 ? 20.583 -15.239 -9.420 1.00 85.56 193 ILE A C 1
ATOM 1563 O O . ILE A 1 193 ? 21.760 -15.252 -9.780 1.00 85.56 193 ILE A O 1
ATOM 1567 N N . LEU A 1 194 ? 19.588 -14.931 -10.258 1.00 83.62 194 LEU A N 1
ATOM 1568 C CA . LEU A 1 194 ? 19.787 -14.707 -11.693 1.00 83.62 194 LEU A CA 1
ATOM 1569 C C . LEU A 1 194 ? 19.957 -13.230 -12.074 1.00 83.62 194 LEU A C 1
ATOM 1571 O O . LEU A 1 194 ? 20.474 -12.950 -13.154 1.00 83.62 194 LEU A O 1
ATOM 1575 N N . ASN A 1 195 ? 19.530 -12.289 -11.230 1.00 77.19 195 ASN A N 1
ATOM 1576 C CA . ASN A 1 195 ? 19.552 -10.855 -11.517 1.00 77.19 195 ASN A CA 1
ATOM 1577 C C . ASN A 1 195 ? 20.573 -10.121 -10.633 1.00 77.19 195 ASN A C 1
ATOM 1579 O O . ASN A 1 195 ? 20.203 -9.274 -9.817 1.00 77.19 195 ASN A O 1
ATOM 1583 N N . ASP A 1 196 ? 21.861 -10.442 -10.794 1.00 77.19 196 ASP A N 1
ATOM 1584 C CA . ASP A 1 196 ? 22.929 -9.753 -10.063 1.00 77.19 196 ASP A CA 1
ATOM 1585 C C . ASP A 1 196 ? 22.984 -8.267 -10.483 1.00 77.19 196 ASP A C 1
ATOM 1587 O O . ASP A 1 196 ? 23.255 -7.965 -11.653 1.00 77.19 196 ASP A O 1
ATOM 1591 N N . PRO A 1 197 ? 22.754 -7.313 -9.558 1.00 70.38 197 PRO A N 1
ATOM 1592 C CA . PRO A 1 197 ? 22.793 -5.888 -9.872 1.00 70.38 197 PRO A CA 1
ATOM 1593 C C . PRO A 1 197 ? 24.159 -5.421 -10.390 1.00 70.38 197 PRO A C 1
ATOM 1595 O O . PRO A 1 197 ? 24.222 -4.394 -11.064 1.00 70.38 197 PRO A O 1
ATOM 1598 N N . VAL A 1 198 ? 25.243 -6.150 -10.101 1.00 69.81 198 VAL A N 1
ATOM 1599 C CA . VAL A 1 198 ? 26.597 -5.841 -10.590 1.00 69.81 198 VAL A CA 1
ATOM 1600 C C . VAL A 1 198 ? 26.755 -6.172 -12.078 1.00 69.81 198 VAL A C 1
ATOM 1602 O O . VAL A 1 198 ? 27.540 -5.526 -12.768 1.00 69.81 198 VAL A O 1
ATOM 1605 N N . LEU A 1 199 ? 25.989 -7.141 -12.585 1.00 67.06 199 LEU A N 1
ATOM 1606 C CA . LEU A 1 199 ? 26.028 -7.602 -13.977 1.00 67.06 199 LEU A CA 1
ATOM 1607 C C . LEU A 1 199 ? 24.882 -7.032 -14.824 1.00 67.06 199 LEU A C 1
ATOM 1609 O O . LEU A 1 199 ? 24.732 -7.400 -15.988 1.00 67.06 199 LEU A O 1
ATOM 1613 N N . SER A 1 200 ? 24.061 -6.145 -14.258 1.00 68.06 200 SER A N 1
ATOM 1614 C CA . SER A 1 200 ? 22.906 -5.591 -14.957 1.00 68.06 200 SER A CA 1
ATOM 1615 C C . SER A 1 200 ? 23.336 -4.694 -16.124 1.00 68.06 200 SER A C 1
ATOM 1617 O O . SER A 1 200 ? 23.926 -3.631 -15.932 1.00 68.06 200 SER A O 1
ATOM 1619 N N . GLU A 1 201 ? 22.962 -5.085 -17.345 1.00 67.06 201 GLU A N 1
ATOM 1620 C CA . GLU A 1 201 ? 23.198 -4.331 -18.592 1.00 67.06 201 GLU A CA 1
ATOM 1621 C C . GLU A 1 201 ? 22.507 -2.950 -18.615 1.00 67.06 201 GLU A C 1
ATOM 1623 O O . GLU A 1 201 ? 22.721 -2.151 -19.523 1.00 67.06 201 GLU A O 1
ATOM 1628 N N . VAL A 1 202 ? 21.675 -2.653 -17.610 1.00 64.38 202 VAL A N 1
ATOM 1629 C CA . VAL A 1 202 ? 20.927 -1.395 -17.462 1.00 64.38 202 VAL A CA 1
ATOM 1630 C C . VAL A 1 202 ? 21.831 -0.230 -17.025 1.00 64.38 202 VAL A C 1
ATOM 1632 O O . VAL A 1 202 ? 21.400 0.921 -17.045 1.00 64.38 202 VAL A O 1
ATOM 1635 N N . MET A 1 203 ? 23.093 -0.486 -16.663 1.00 63.47 203 MET A N 1
ATOM 1636 C CA . MET A 1 203 ? 24.049 0.552 -16.267 1.00 63.47 203 MET A CA 1
ATOM 1637 C C . MET A 1 203 ? 24.553 1.375 -17.475 1.00 63.47 203 MET A C 1
ATOM 1639 O O . MET A 1 203 ? 25.632 1.128 -18.009 1.00 63.47 203 MET A O 1
ATOM 1643 N N . GLY A 1 204 ? 23.764 2.355 -17.922 1.00 70.38 204 GLY A N 1
ATOM 1644 C CA . GLY A 1 204 ? 24.167 3.368 -18.904 1.00 70.38 204 GLY A CA 1
ATOM 1645 C C . GLY A 1 204 ? 25.018 4.503 -18.314 1.00 70.38 204 GLY A C 1
ATOM 1646 O O . GLY A 1 204 ? 25.261 4.562 -17.108 1.00 70.38 204 GLY A O 1
ATOM 1647 N N . ASP A 1 205 ? 25.453 5.434 -19.170 1.00 80.44 205 ASP A N 1
ATOM 1648 C CA . ASP A 1 205 ? 26.166 6.653 -18.757 1.00 80.44 205 ASP A CA 1
ATOM 1649 C C . ASP A 1 205 ? 25.363 7.412 -17.669 1.00 80.44 205 ASP A C 1
ATOM 1651 O O . ASP A 1 205 ? 24.186 7.732 -17.896 1.00 80.44 205 ASP A O 1
ATOM 1655 N N . PRO A 1 206 ? 25.961 7.716 -16.493 1.00 79.00 206 PRO A N 1
ATOM 1656 C CA . PRO A 1 206 ? 25.300 8.441 -15.409 1.00 79.00 206 PRO A CA 1
ATOM 1657 C C . PRO A 1 206 ? 24.622 9.745 -15.837 1.00 79.00 206 PRO A C 1
ATOM 1659 O O . PRO A 1 206 ? 23.587 10.103 -15.264 1.00 79.00 206 PRO A O 1
ATOM 1662 N N . HIS A 1 207 ? 25.178 10.445 -16.831 1.00 80.88 207 HIS A N 1
ATOM 1663 C CA . HIS A 1 207 ? 24.606 11.682 -17.358 1.00 80.88 207 HIS A CA 1
ATOM 1664 C C . HIS A 1 207 ? 23.242 11.425 -18.009 1.00 80.88 207 HIS A C 1
ATOM 1666 O O . HIS A 1 207 ? 22.226 11.955 -17.560 1.00 80.88 207 HIS A O 1
ATOM 1672 N N . ILE A 1 208 ? 23.209 10.520 -18.989 1.00 82.88 208 ILE A N 1
ATOM 1673 C CA . ILE A 1 208 ? 22.007 10.153 -19.749 1.00 82.88 208 ILE A CA 1
ATOM 1674 C C . ILE A 1 208 ? 20.921 9.587 -18.829 1.00 82.88 208 ILE A C 1
ATOM 1676 O O . ILE A 1 208 ? 19.745 9.937 -18.939 1.00 82.88 208 ILE A O 1
ATOM 1680 N N . MET A 1 209 ? 21.308 8.744 -17.869 1.00 80.25 209 MET A N 1
ATOM 1681 C CA . MET A 1 209 ? 20.361 8.130 -16.936 1.00 80.25 209 MET A CA 1
ATOM 1682 C C . MET A 1 209 ? 19.704 9.163 -16.006 1.00 80.25 209 MET A C 1
ATOM 1684 O O . MET A 1 209 ? 18.532 9.035 -15.637 1.00 80.25 209 MET A O 1
ATOM 1688 N N . THR A 1 210 ? 20.455 10.202 -15.633 1.00 82.62 210 THR A N 1
ATOM 1689 C CA . THR A 1 210 ? 19.963 11.303 -14.799 1.00 82.62 210 THR A CA 1
ATOM 1690 C C . THR A 1 210 ? 19.044 12.229 -15.590 1.00 82.62 210 THR A C 1
ATOM 1692 O O . THR A 1 210 ? 17.967 12.567 -15.099 1.00 82.62 210 THR A O 1
ATOM 1695 N N . GLU A 1 211 ? 19.408 12.578 -16.825 1.00 84.94 211 GLU A N 1
ATOM 1696 C CA . GLU A 1 211 ? 18.567 13.376 -17.728 1.00 84.94 211 GLU A CA 1
ATOM 1697 C C . GLU A 1 211 ? 17.227 12.695 -18.020 1.00 84.94 211 GLU A C 1
ATOM 1699 O O . GLU A 1 211 ? 16.177 13.336 -17.939 1.00 84.94 211 GLU A O 1
ATOM 1704 N N . TYR A 1 212 ? 17.246 11.379 -18.255 1.00 80.12 212 TYR A N 1
ATOM 1705 C CA . TYR A 1 212 ? 16.039 10.579 -18.450 1.00 80.12 212 TYR A CA 1
ATOM 1706 C C . TYR A 1 212 ? 15.137 10.576 -17.207 1.00 80.12 212 TYR A C 1
ATOM 1708 O O . TYR A 1 212 ? 13.926 10.769 -17.304 1.00 80.12 212 TYR A O 1
ATOM 1716 N N . LYS A 1 213 ? 15.708 10.412 -16.004 1.00 79.94 213 LYS A N 1
ATOM 1717 C CA . LYS A 1 213 ? 14.934 10.443 -14.748 1.00 79.94 213 LYS A CA 1
ATOM 1718 C C . LYS A 1 213 ? 14.325 11.822 -14.468 1.00 79.94 213 LYS A C 1
ATOM 1720 O O . LYS A 1 213 ? 13.256 11.893 -13.861 1.00 79.94 213 LYS A O 1
ATOM 1725 N N . LEU A 1 214 ? 15.006 12.889 -14.887 1.00 82.62 214 LEU A N 1
ATOM 1726 C CA . LEU A 1 214 ? 14.549 14.275 -14.769 1.00 82.62 214 LEU A CA 1
ATOM 1727 C C . LEU A 1 214 ? 13.571 14.687 -15.887 1.00 82.62 214 LEU A C 1
ATOM 1729 O O . LEU A 1 214 ? 12.953 15.743 -15.769 1.00 82.62 214 LEU A O 1
ATOM 1733 N N . GLY A 1 215 ? 13.395 13.860 -16.926 1.00 82.62 215 GLY A N 1
ATOM 1734 C CA . GLY A 1 215 ? 12.481 14.114 -18.045 1.00 82.62 215 GLY A CA 1
ATOM 1735 C C . GLY A 1 215 ? 12.969 15.195 -19.014 1.00 82.62 215 GLY A C 1
ATOM 1736 O O . GLY A 1 215 ? 12.152 15.938 -19.551 1.00 82.62 215 GLY A O 1
ATOM 1737 N N . VAL A 1 216 ? 14.289 15.332 -19.176 1.00 85.12 216 VAL A N 1
ATOM 1738 C CA . VAL A 1 216 ? 14.921 16.348 -20.043 1.00 85.12 216 VAL A CA 1
ATOM 1739 C C . VAL A 1 216 ? 15.150 15.830 -21.477 1.00 85.12 216 VAL A C 1
ATOM 1741 O O . VAL A 1 216 ? 15.276 16.635 -22.399 1.00 85.12 216 VAL A O 1
ATOM 1744 N N . LEU A 1 217 ? 15.157 14.503 -21.661 1.00 67.00 217 LEU A N 1
ATOM 1745 C CA . LEU A 1 217 ? 15.211 13.774 -22.938 1.00 67.00 217 LEU A CA 1
ATOM 1746 C C . LEU A 1 217 ? 13.836 13.187 -23.273 1.00 67.00 217 LEU A C 1
ATOM 1748 O O . LEU A 1 217 ? 13.459 13.230 -24.465 1.00 67.00 217 LEU A O 1
#

pLDDT: mean 70.49, std 15.96, range [35.91, 97.31]

Foldseek 3Di:
DPDPPVVVVVVVVVVVVVVVVVVVVVVVVVVVVVVVVVVVVVVVVVVVVVVVVVVVVVVVVVVVVVVVVVVVVVVVVVVVVVVVPDPPPPLVPPQQPQPVVSHRPCVVPNDDDPVCSPDPPDPCPVCVVCVVVVVLVVVLVVQCVPPNDVRSVVLVVQLVVLVVPADQQQDDGDSVSNCVSVVVVVPDDPCNVPPDVVPDPSRDDSVVSNCVVVVVD